Protein AF-A0A1S4DPL1-F1 (afdb_monomer)

Secondary structure (DSSP, 8-state):
--HHHHHHHIIIIIGGG----S-HHHHHHHHHHHHHHHHHHHHHHHHHHH--TTS-HHHHHHSPPTTS-HHHHHHHHHHHHSHHHHHHHHHHHHHHHT--S--S-TTS-HHHHHHHHHHHHSSPPPHHHHHHHTTB-TTS-BSSHHHHHHHHHHHHTTSS------------------

pLDDT: mean 84.86, std 17.06, range [30.59, 96.88]

Radius of gyration: 25.87 Å; Cα contacts (8 Å, |Δi|>4): 82; chains: 1; bounding box: 46×48×93 Å

Sequence (178 aa):
MPKSYFNNRFNNVIKPHFCFMTIEEVTRGYVYRSIANKWAASRQKLWYEFKDPLKTKYEIINNVLVGITRDQWTSFVNYRYKEETQNMCKRNAENRKKQTVPHTGGSKPNSRRRAEMMAETGSKPRRAQLYLAIHTKKDASYVNEQAKEICSSYAVSGLVSPTNTRRSSGASNPSDNH

Structure (mmCIF, N/CA/C/O backbone):
data_AF-A0A1S4DPL1-F1
#
_entry.id   AF-A0A1S4DPL1-F1
#
loop_
_atom_site.group_PDB
_atom_site.id
_atom_site.type_symbol
_atom_site.label_atom_id
_atom_site.label_alt_id
_atom_site.label_comp_id
_atom_site.label_asym_id
_atom_site.label_entity_id
_atom_site.label_seq_id
_atom_site.pdbx_PDB_ins_code
_atom_site.Cartn_x
_atom_site.Cartn_y
_atom_site.Cartn_z
_atom_site.occupancy
_atom_site.B_iso_or_equiv
_atom_site.auth_seq_id
_atom_site.auth_comp_id
_atom_site.auth_asym_id
_atom_site.auth_atom_id
_atom_site.pdbx_PDB_model_num
ATOM 1 N N . MET A 1 1 ? -1.560 -14.963 8.852 1.00 83.69 1 MET A N 1
ATOM 2 C CA . MET A 1 1 ? -2.267 -16.204 8.471 1.00 83.69 1 MET A CA 1
ATOM 3 C C . MET A 1 1 ? -1.354 -17.368 8.812 1.00 83.69 1 MET A C 1
ATOM 5 O O . MET A 1 1 ? -0.203 -17.310 8.390 1.00 83.69 1 MET A O 1
ATOM 9 N N . PRO A 1 2 ? -1.808 -18.366 9.588 1.00 90.06 2 PRO A N 1
ATOM 10 C CA . PRO A 1 2 ? -0.990 -19.530 9.920 1.00 90.06 2 PRO A CA 1
ATOM 11 C C . PRO A 1 2 ? -0.461 -20.228 8.662 1.00 90.06 2 PRO A C 1
ATOM 13 O O . PRO A 1 2 ? -1.196 -20.393 7.684 1.00 90.06 2 PRO A O 1
ATOM 16 N N . LYS A 1 3 ? 0.814 -20.636 8.685 1.00 89.56 3 LYS A N 1
ATOM 17 C CA . LYS A 1 3 ? 1.476 -21.262 7.528 1.00 89.56 3 LYS A CA 1
ATOM 18 C C . LYS A 1 3 ? 0.807 -22.587 7.147 1.00 89.56 3 LYS A C 1
ATOM 20 O O . LYS A 1 3 ? 0.629 -22.853 5.964 1.00 89.56 3 LYS A O 1
ATOM 25 N N . SER A 1 4 ? 0.365 -23.364 8.137 1.00 94.19 4 SER A N 1
ATOM 26 C CA . SER A 1 4 ? -0.391 -24.610 7.950 1.00 94.19 4 SER A CA 1
ATOM 27 C C . SER A 1 4 ? -1.703 -24.385 7.193 1.00 94.19 4 SER A C 1
ATOM 29 O O . SER A 1 4 ? -1.940 -25.031 6.174 1.00 94.19 4 SER A O 1
ATOM 31 N N . TYR A 1 5 ? -2.509 -23.411 7.628 1.00 93.69 5 TYR A N 1
ATOM 32 C CA . TYR A 1 5 ? -3.760 -23.045 6.958 1.00 93.69 5 TYR A CA 1
ATOM 33 C C . TYR A 1 5 ? -3.518 -22.597 5.514 1.00 93.69 5 TYR A C 1
ATOM 35 O O . TYR A 1 5 ? -4.170 -23.085 4.591 1.00 93.69 5 TYR A O 1
ATOM 43 N N . PHE A 1 6 ? -2.541 -21.709 5.299 1.00 94.94 6 PHE A N 1
ATOM 44 C CA . PHE A 1 6 ? -2.181 -21.276 3.951 1.00 94.94 6 PHE A CA 1
ATOM 45 C C . PHE A 1 6 ? -1.774 -22.453 3.065 1.00 94.94 6 PHE A C 1
ATOM 47 O O . PHE A 1 6 ? -2.258 -22.564 1.943 1.00 94.94 6 PHE A O 1
ATOM 54 N N . ASN A 1 7 ? -0.912 -23.339 3.567 1.00 94.38 7 ASN A N 1
ATOM 55 C CA . ASN A 1 7 ? -0.419 -24.473 2.798 1.00 94.38 7 ASN A CA 1
ATOM 56 C C . ASN A 1 7 ? -1.543 -25.431 2.400 1.00 94.38 7 ASN A C 1
ATOM 58 O O . ASN A 1 7 ? -1.566 -25.875 1.253 1.00 94.38 7 ASN A O 1
ATOM 62 N N . ASN A 1 8 ? -2.485 -25.694 3.308 1.00 95.62 8 ASN A N 1
ATOM 63 C CA . ASN A 1 8 ? -3.667 -26.502 3.028 1.00 95.62 8 ASN A CA 1
ATOM 64 C C . ASN A 1 8 ? -4.534 -25.868 1.926 1.00 95.62 8 ASN A C 1
ATOM 66 O O . ASN A 1 8 ? -4.825 -26.517 0.924 1.00 95.62 8 ASN A O 1
ATOM 70 N N . ARG A 1 9 ? -4.878 -24.577 2.051 1.00 95.06 9 ARG A N 1
ATOM 71 C CA . ARG A 1 9 ? -5.684 -23.870 1.037 1.00 95.06 9 ARG A CA 1
ATOM 72 C C . ARG A 1 9 ? -4.959 -23.757 -0.301 1.00 95.06 9 ARG A C 1
ATOM 74 O O . ARG A 1 9 ? -5.585 -23.883 -1.349 1.00 95.06 9 ARG A O 1
ATOM 81 N N . PHE A 1 10 ? -3.645 -23.554 -0.280 1.00 94.56 10 PHE A N 1
ATOM 82 C CA . PHE A 1 10 ? -2.841 -23.542 -1.493 1.00 94.56 10 PHE A CA 1
ATOM 83 C C . PHE A 1 10 ? -2.931 -24.887 -2.221 1.00 94.56 10 PHE A C 1
ATOM 85 O O . PHE A 1 10 ? -3.235 -24.897 -3.406 1.00 94.56 10 PHE A O 1
ATOM 92 N N . ASN A 1 11 ? -2.738 -26.005 -1.518 1.00 94.38 11 ASN A N 1
ATOM 93 C CA . ASN A 1 11 ? -2.738 -27.339 -2.127 1.00 94.38 11 ASN A CA 1
ATOM 94 C C . ASN A 1 11 ? -4.108 -27.787 -2.620 1.00 94.38 11 ASN A C 1
ATOM 96 O O . ASN A 1 11 ? -4.203 -28.349 -3.703 1.00 94.38 11 ASN A O 1
ATOM 100 N N . ASN A 1 12 ? -5.149 -27.538 -1.830 1.00 96.12 12 ASN A N 1
ATOM 101 C CA . ASN A 1 12 ? -6.451 -28.158 -2.057 1.00 96.12 12 ASN A CA 1
ATOM 102 C C . ASN A 1 12 ? -7.414 -27.267 -2.844 1.00 96.12 12 ASN A C 1
ATOM 104 O O . ASN A 1 12 ? -8.415 -27.757 -3.347 1.00 96.12 12 ASN A O 1
ATOM 108 N N . VAL A 1 13 ? -7.143 -25.961 -2.927 1.00 94.69 13 VAL A N 1
ATOM 109 C CA . VAL A 1 13 ? -8.036 -25.003 -3.597 1.00 94.69 13 VAL A CA 1
ATOM 110 C C . VAL A 1 13 ? -7.320 -24.272 -4.717 1.00 94.69 13 VAL A C 1
ATOM 112 O O . VAL A 1 13 ? -7.851 -24.152 -5.807 1.00 94.69 13 VAL A O 1
ATOM 115 N N . ILE A 1 14 ? -6.108 -23.770 -4.488 1.00 93.25 14 ILE A N 1
ATOM 116 C CA . ILE A 1 14 ? -5.447 -22.929 -5.495 1.00 93.25 14 ILE A CA 1
ATOM 117 C C . ILE A 1 14 ? -4.750 -23.801 -6.541 1.00 93.25 14 ILE A C 1
ATOM 119 O O . ILE A 1 14 ? -5.019 -23.680 -7.729 1.00 93.25 14 ILE A O 1
ATOM 123 N N . LYS A 1 15 ? -3.884 -24.718 -6.117 1.00 92.50 15 LYS A N 1
ATOM 124 C CA . LYS A 1 15 ? -3.091 -25.565 -7.015 1.00 92.50 15 LYS A CA 1
ATOM 125 C C . LYS A 1 15 ? -3.925 -26.331 -8.062 1.00 92.50 15 LYS A C 1
ATOM 127 O O . LYS A 1 15 ? -3.486 -26.353 -9.204 1.00 92.50 15 LYS A O 1
ATOM 132 N N . PRO A 1 16 ? -5.116 -26.884 -7.753 1.00 94.50 16 PRO A N 1
ATOM 133 C CA . PRO A 1 16 ? -5.917 -27.610 -8.743 1.00 94.50 16 PRO A CA 1
ATOM 134 C C . PRO A 1 16 ? -6.544 -26.723 -9.830 1.00 94.50 16 PRO A C 1
ATOM 136 O O . PRO A 1 16 ? -6.845 -27.211 -10.913 1.00 94.50 16 PRO A O 1
ATOM 139 N N . HIS A 1 17 ? -6.751 -25.430 -9.559 1.00 93.56 17 HIS A N 1
ATOM 140 C CA . HIS A 1 17 ? -7.445 -24.513 -10.473 1.00 93.56 17 HIS A CA 1
ATOM 141 C C . HIS A 1 17 ? -6.506 -23.635 -11.311 1.00 93.56 17 HIS A C 1
ATOM 143 O O . HIS A 1 17 ? -6.973 -22.909 -12.186 1.00 93.56 17 HIS A O 1
ATOM 149 N N . PHE A 1 18 ? -5.196 -23.668 -11.055 1.00 90.31 18 PHE A N 1
ATOM 150 C CA . PHE A 1 18 ? -4.230 -22.797 -11.720 1.00 90.31 18 PHE A CA 1
ATOM 151 C C . PHE A 1 18 ? -3.027 -23.591 -12.231 1.00 90.31 18 PHE A C 1
ATOM 153 O O . PHE A 1 18 ? -2.428 -24.377 -11.502 1.00 90.31 18 PHE A O 1
ATOM 160 N N . CYS A 1 19 ? -2.624 -23.325 -13.475 1.00 87.62 19 CYS A N 1
ATOM 161 C CA . CYS A 1 19 ? -1.369 -23.830 -14.020 1.00 87.62 19 CYS A CA 1
ATOM 162 C C . CYS A 1 19 ? -0.220 -22.886 -13.639 1.00 87.62 19 CYS A C 1
ATOM 164 O O . CYS A 1 19 ? -0.236 -21.701 -13.985 1.00 87.62 19 CYS A O 1
ATOM 166 N N . PHE A 1 20 ? 0.779 -23.405 -12.925 1.00 87.31 20 PHE A N 1
ATOM 167 C CA . PHE A 1 20 ? 1.974 -22.659 -12.539 1.00 87.31 20 PHE A CA 1
ATOM 168 C C . PHE A 1 20 ? 3.189 -23.200 -13.292 1.00 87.31 20 PHE A C 1
ATOM 170 O O . PHE A 1 20 ? 3.543 -24.363 -13.138 1.00 87.31 20 PHE A O 1
ATOM 177 N N . MET A 1 21 ? 3.847 -22.349 -14.084 1.00 88.06 21 MET A N 1
ATOM 178 C CA . MET A 1 21 ? 5.039 -22.718 -14.869 1.00 88.06 21 MET A CA 1
ATOM 179 C C . MET A 1 21 ? 6.364 -22.448 -14.133 1.00 88.06 21 MET A C 1
ATOM 181 O O . MET A 1 21 ? 7.425 -22.389 -14.746 1.00 88.06 21 MET A O 1
ATOM 185 N N . THR A 1 22 ? 6.315 -22.219 -12.821 1.00 87.38 22 THR A N 1
ATOM 186 C CA . THR A 1 22 ? 7.481 -21.927 -11.976 1.00 87.38 22 THR A CA 1
ATOM 187 C C . THR A 1 22 ? 7.544 -22.896 -10.802 1.00 87.38 22 THR A C 1
ATOM 189 O O . THR A 1 22 ? 6.563 -23.567 -10.481 1.00 87.38 22 THR A O 1
ATOM 192 N N . ILE A 1 23 ? 8.698 -22.959 -10.130 1.00 91.88 23 ILE A N 1
ATOM 193 C CA . ILE A 1 23 ? 8.861 -23.818 -8.955 1.00 91.88 23 ILE A CA 1
ATOM 194 C C . ILE A 1 23 ? 7.851 -23.463 -7.855 1.00 91.88 23 ILE A C 1
ATOM 196 O O . ILE A 1 23 ? 7.494 -22.298 -7.636 1.00 91.88 23 ILE A O 1
ATOM 200 N N . GLU A 1 24 ? 7.381 -24.492 -7.154 1.00 90.00 24 GLU A N 1
ATOM 201 C CA . GLU A 1 24 ? 6.257 -24.376 -6.225 1.00 90.00 24 GLU A CA 1
ATOM 202 C C . GLU A 1 24 ? 6.524 -23.373 -5.095 1.00 90.00 24 GLU A C 1
ATOM 204 O O . GLU A 1 24 ? 5.626 -22.628 -4.704 1.00 90.00 24 GLU A O 1
ATOM 209 N N . GLU A 1 25 ? 7.760 -23.294 -4.605 1.00 90.81 25 GLU A N 1
ATOM 210 C CA . GLU A 1 25 ? 8.141 -22.363 -3.541 1.00 90.81 25 GLU A CA 1
ATOM 211 C C . GLU A 1 25 ? 7.940 -20.895 -3.953 1.00 90.81 25 GLU A C 1
ATOM 213 O O . GLU A 1 25 ? 7.326 -20.109 -3.222 1.00 90.81 25 GLU A O 1
ATOM 218 N N . VAL A 1 26 ? 8.366 -20.538 -5.169 1.00 91.44 26 VAL A N 1
ATOM 219 C CA . VAL A 1 26 ? 8.172 -19.194 -5.736 1.00 91.44 26 VAL A CA 1
ATOM 220 C C . VAL A 1 26 ? 6.684 -18.904 -5.909 1.00 91.44 26 VAL A C 1
ATOM 222 O O . VAL A 1 26 ? 6.209 -17.823 -5.547 1.00 91.44 26 VAL A O 1
ATOM 225 N N . THR A 1 27 ? 5.929 -19.886 -6.398 1.00 91.56 27 THR A N 1
ATOM 226 C CA . THR A 1 27 ? 4.479 -19.774 -6.573 1.00 91.56 27 THR A CA 1
ATOM 227 C C . THR A 1 27 ? 3.762 -19.544 -5.244 1.00 91.56 27 THR A C 1
ATOM 229 O O . THR A 1 27 ? 2.955 -18.617 -5.127 1.00 91.56 27 THR A O 1
ATOM 232 N N . ARG A 1 28 ? 4.079 -20.326 -4.207 1.00 93.69 28 ARG A N 1
ATOM 233 C CA . ARG A 1 28 ? 3.528 -20.147 -2.855 1.00 93.69 28 ARG A CA 1
ATOM 234 C C . ARG A 1 28 ? 3.826 -18.751 -2.326 1.00 93.69 28 ARG A C 1
ATOM 236 O O . ARG A 1 28 ? 2.920 -18.077 -1.835 1.00 93.69 28 ARG A O 1
ATOM 243 N N . GLY A 1 29 ? 5.069 -18.291 -2.475 1.00 93.00 29 GLY A N 1
ATOM 244 C CA . GLY A 1 29 ? 5.477 -16.947 -2.076 1.00 93.00 29 GLY A CA 1
ATOM 245 C C . GLY A 1 29 ? 4.704 -15.847 -2.811 1.00 93.00 29 GLY A C 1
ATOM 246 O O . GLY A 1 29 ? 4.317 -14.847 -2.200 1.00 93.00 29 GLY A O 1
ATOM 247 N N . TYR A 1 30 ? 4.442 -16.023 -4.107 1.00 91.38 30 TYR A N 1
ATOM 248 C CA . TYR A 1 30 ? 3.635 -15.097 -4.901 1.00 91.38 30 TYR A CA 1
ATOM 249 C C . TYR A 1 30 ? 2.173 -15.065 -4.437 1.00 91.38 30 TYR A C 1
ATOM 251 O O . TYR A 1 30 ? 1.636 -13.994 -4.138 1.00 91.38 30 TYR A O 1
ATOM 259 N N . VAL A 1 31 ? 1.540 -16.233 -4.316 1.00 93.06 31 VAL A N 1
ATOM 260 C CA . VAL A 1 31 ? 0.131 -16.358 -3.921 1.00 93.06 31 VAL A CA 1
ATOM 261 C C . VAL A 1 31 ? -0.095 -15.820 -2.511 1.00 93.06 31 VAL A C 1
ATOM 263 O O . VAL A 1 31 ? -1.019 -15.033 -2.299 1.00 93.06 31 VAL A O 1
ATOM 266 N N . TYR A 1 32 ? 0.781 -16.158 -1.559 1.00 94.12 32 TYR A N 1
ATOM 267 C CA . TYR A 1 32 ? 0.706 -15.631 -0.197 1.00 94.12 32 TYR A CA 1
ATOM 268 C C . TYR A 1 32 ? 0.725 -14.100 -0.190 1.00 94.12 32 TYR A C 1
ATOM 270 O O . TYR A 1 32 ? -0.114 -13.463 0.447 1.00 94.12 32 TYR A O 1
ATOM 278 N N . ARG A 1 33 ? 1.651 -13.497 -0.945 1.00 93.19 33 ARG A N 1
ATOM 279 C CA . ARG A 1 33 ? 1.793 -12.039 -1.041 1.00 93.19 33 ARG A CA 1
ATOM 280 C C . ARG A 1 33 ? 0.577 -11.386 -1.690 1.00 93.19 33 ARG A C 1
ATOM 282 O O . ARG A 1 33 ? 0.128 -10.345 -1.223 1.00 93.19 33 ARG A O 1
ATOM 289 N N . SER A 1 34 ? 0.008 -12.016 -2.716 1.00 91.81 34 SER A N 1
ATOM 290 C CA . SER A 1 34 ? -1.229 -11.563 -3.360 1.00 91.81 34 SER A CA 1
ATOM 291 C C . SER A 1 34 ? -2.405 -11.533 -2.375 1.00 91.81 34 SER A C 1
ATOM 293 O O . SER A 1 34 ? -3.093 -10.516 -2.263 1.00 91.81 34 SER A O 1
ATOM 295 N N . ILE A 1 35 ? -2.593 -12.604 -1.594 1.00 93.19 35 ILE A N 1
ATOM 296 C CA . ILE A 1 35 ? -3.630 -12.677 -0.550 1.00 93.19 35 ILE A CA 1
ATOM 297 C C . ILE A 1 35 ? -3.374 -11.631 0.540 1.00 93.19 35 ILE A C 1
ATOM 299 O O . ILE A 1 35 ? -4.290 -10.903 0.917 1.00 93.19 35 ILE A O 1
ATOM 303 N N . ALA A 1 36 ? -2.132 -11.510 1.016 1.00 92.75 36 ALA A N 1
ATOM 304 C CA . ALA A 1 36 ? -1.760 -10.537 2.040 1.00 92.75 36 ALA A CA 1
ATOM 305 C C . ALA A 1 36 ? -2.025 -9.090 1.590 1.00 92.75 36 ALA A C 1
ATOM 307 O O . ALA A 1 36 ? -2.547 -8.295 2.371 1.00 92.75 36 ALA A O 1
ATOM 308 N N . ASN A 1 37 ? -1.736 -8.763 0.327 1.00 92.88 37 ASN A N 1
ATOM 309 C CA . ASN A 1 37 ? -2.007 -7.446 -0.248 1.00 92.88 37 ASN A CA 1
ATOM 310 C C . ASN A 1 37 ? -3.510 -7.157 -0.329 1.00 92.88 37 ASN A C 1
ATOM 312 O O . ASN A 1 37 ? -3.947 -6.084 0.085 1.00 92.88 37 ASN A O 1
ATOM 316 N N . LYS A 1 38 ? -4.312 -8.119 -0.805 1.00 94.06 38 LYS A N 1
ATOM 317 C CA . LYS A 1 38 ? -5.780 -7.995 -0.845 1.00 94.06 38 LYS A CA 1
ATOM 318 C C . LYS A 1 38 ? -6.362 -7.815 0.556 1.00 94.06 38 LYS A C 1
ATO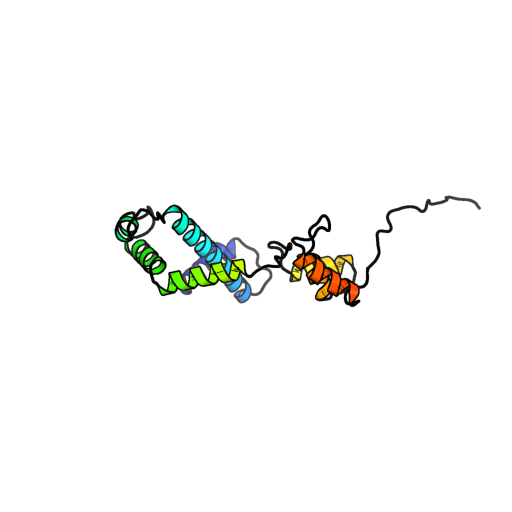M 320 O O . LYS A 1 38 ? -7.189 -6.934 0.771 1.00 94.06 38 LYS A O 1
ATOM 325 N N . TRP A 1 39 ? -5.871 -8.584 1.525 1.00 91.88 39 TRP A N 1
ATOM 326 C CA . TRP A 1 39 ? -6.254 -8.448 2.928 1.00 91.88 39 TRP A CA 1
ATOM 327 C C . TRP A 1 39 ? -5.892 -7.074 3.505 1.00 91.88 39 TRP A C 1
ATOM 329 O O . TRP A 1 39 ? -6.714 -6.437 4.162 1.00 91.88 39 TRP A O 1
ATOM 339 N N . ALA A 1 40 ? -4.677 -6.581 3.249 1.00 91.75 40 ALA A N 1
ATOM 340 C CA . ALA A 1 40 ? -4.252 -5.257 3.694 1.00 91.75 40 ALA A CA 1
ATOM 341 C C . ALA A 1 40 ? -5.127 -4.144 3.095 1.00 91.75 40 ALA A C 1
ATOM 343 O O . ALA A 1 40 ? -5.572 -3.266 3.832 1.00 91.75 40 ALA A O 1
ATOM 344 N N . ALA A 1 41 ? -5.425 -4.216 1.794 1.00 93.38 41 ALA A N 1
ATOM 345 C CA . ALA A 1 41 ? -6.308 -3.270 1.118 1.00 93.38 41 ALA A CA 1
ATOM 346 C C . ALA A 1 41 ? -7.735 -3.309 1.688 1.00 93.38 41 ALA A C 1
ATOM 348 O O . ALA A 1 41 ? -8.295 -2.260 2.001 1.00 93.38 41 ALA A O 1
ATOM 349 N N . SER A 1 42 ? -8.290 -4.507 1.903 1.00 92.31 42 SER A N 1
ATOM 350 C CA . SER A 1 42 ? -9.619 -4.685 2.499 1.00 92.31 42 SER A CA 1
ATOM 351 C C . SER A 1 42 ? -9.702 -4.081 3.899 1.00 92.31 42 SER A C 1
ATOM 353 O O . SER A 1 42 ? -10.637 -3.342 4.185 1.00 92.31 42 SER A O 1
ATOM 355 N N . ARG A 1 43 ? -8.710 -4.333 4.765 1.00 90.94 43 ARG A N 1
ATOM 356 C CA . ARG A 1 43 ? -8.659 -3.731 6.110 1.00 90.94 43 ARG A CA 1
ATOM 357 C C . ARG A 1 43 ? -8.536 -2.213 6.071 1.00 90.94 43 ARG A C 1
ATOM 359 O O . ARG A 1 43 ? -9.071 -1.531 6.939 1.00 90.94 43 ARG A O 1
ATOM 366 N N . GLN A 1 44 ? -7.798 -1.682 5.100 1.00 91.88 44 GLN A N 1
ATOM 367 C CA . GLN A 1 44 ? -7.650 -0.242 4.952 1.00 91.88 44 GLN A CA 1
ATOM 368 C C . GLN A 1 44 ? -8.961 0.409 4.508 1.00 91.88 44 GLN A C 1
ATOM 370 O O . GLN A 1 44 ? -9.349 1.417 5.092 1.00 91.88 44 GLN A O 1
ATOM 375 N N . LYS A 1 45 ? -9.647 -0.181 3.521 1.00 92.75 45 LYS A N 1
ATOM 376 C CA . LYS A 1 45 ? -10.977 0.255 3.079 1.00 92.75 45 LYS A CA 1
ATOM 377 C C . LYS A 1 45 ? -11.970 0.220 4.240 1.00 92.75 45 LYS A C 1
ATOM 379 O O . LYS A 1 45 ? -12.578 1.240 4.537 1.00 92.75 45 LYS A O 1
ATOM 384 N N . LEU A 1 46 ? -12.010 -0.903 4.956 1.00 90.81 46 LEU A N 1
ATOM 385 C CA . LEU A 1 46 ? -12.832 -1.074 6.148 1.00 90.81 46 LEU A CA 1
ATOM 386 C C . LEU A 1 46 ? -12.584 0.040 7.168 1.00 90.81 46 LEU A C 1
ATOM 388 O O . LEU A 1 46 ? -13.507 0.671 7.659 1.00 90.81 46 LEU A O 1
ATOM 392 N N . TRP A 1 47 ? -11.320 0.335 7.466 1.00 91.88 47 TRP A N 1
ATOM 393 C CA . TRP A 1 47 ? -11.017 1.418 8.390 1.00 91.88 47 TRP A CA 1
ATOM 394 C C . TRP A 1 47 ? -11.544 2.774 7.916 1.00 91.88 47 TRP A C 1
ATOM 396 O O . TRP A 1 47 ? -12.019 3.537 8.741 1.00 91.88 47 TRP A O 1
ATOM 406 N N . TYR A 1 48 ? -11.460 3.099 6.626 1.00 90.19 48 TYR A N 1
ATOM 407 C CA . TYR A 1 48 ? -11.979 4.376 6.130 1.00 90.19 48 TYR A CA 1
ATOM 408 C C . TYR A 1 48 ? -13.503 4.474 6.190 1.00 90.19 48 TYR A C 1
ATOM 410 O O . TYR A 1 48 ? -14.007 5.560 6.442 1.00 90.19 48 TYR A O 1
ATOM 418 N N . GLU A 1 49 ? -14.213 3.365 5.993 1.00 89.38 49 GLU A N 1
ATOM 419 C CA . GLU A 1 49 ? -15.677 3.320 6.086 1.00 89.38 49 GLU A CA 1
ATOM 420 C C . GLU A 1 49 ? -16.169 3.483 7.530 1.00 89.38 49 GLU A C 1
ATOM 422 O O . GLU A 1 49 ? -17.174 4.144 7.767 1.00 89.38 49 GLU A O 1
ATOM 427 N N . PHE A 1 50 ? -15.449 2.911 8.501 1.00 86.44 50 PHE A N 1
ATOM 428 C CA . PHE A 1 50 ? -15.885 2.877 9.904 1.00 86.44 50 PHE A CA 1
ATOM 429 C C . PHE A 1 50 ? -15.227 3.918 10.805 1.00 86.44 50 PHE A C 1
ATOM 431 O O . PHE A 1 50 ? -15.714 4.173 11.909 1.00 86.44 50 PHE A O 1
ATOM 438 N N . LYS A 1 51 ? -14.114 4.518 10.374 1.00 85.56 51 LYS A N 1
ATOM 439 C CA . LYS A 1 51 ? -13.476 5.597 11.121 1.00 85.56 51 LYS A CA 1
ATOM 440 C C . LYS A 1 51 ? -14.308 6.863 10.961 1.00 85.56 51 LYS A C 1
ATOM 442 O O . LYS A 1 51 ? -14.142 7.608 10.000 1.00 85.56 51 LYS A O 1
ATOM 447 N N . ASP A 1 52 ? -15.101 7.140 11.979 1.0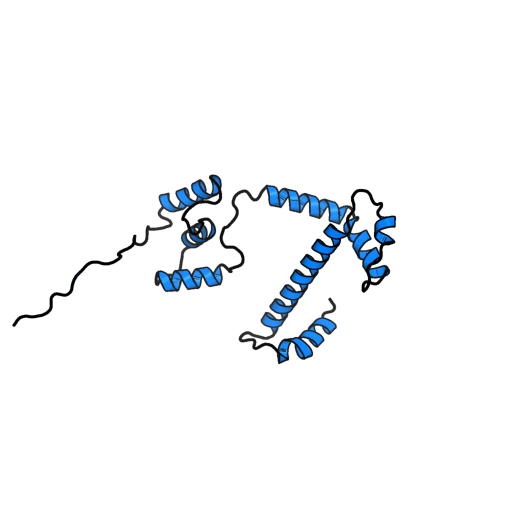0 87.12 52 ASP A N 1
ATOM 448 C CA . ASP A 1 52 ? -15.796 8.405 12.144 1.00 87.12 52 ASP A CA 1
ATOM 449 C C . ASP A 1 52 ? -15.012 9.297 13.125 1.00 87.12 52 ASP A C 1
ATOM 451 O O . ASP A 1 52 ? -14.820 8.899 14.277 1.00 87.12 52 ASP A O 1
ATOM 455 N N . PRO A 1 53 ? -14.514 10.475 12.701 1.00 86.38 53 PRO A N 1
ATOM 456 C CA . PRO A 1 53 ? -13.855 11.425 13.596 1.00 86.38 53 PRO A CA 1
ATOM 457 C C . PRO A 1 53 ? -14.733 11.901 14.759 1.00 86.38 53 PRO A C 1
ATOM 459 O O . PRO A 1 53 ? -14.183 12.353 15.760 1.00 86.38 53 PRO A O 1
ATOM 462 N N . LEU A 1 54 ? -16.060 11.815 14.626 1.00 90.56 54 LEU A N 1
ATOM 463 C CA . LEU A 1 54 ? -17.022 12.235 15.643 1.00 90.56 54 LEU A CA 1
ATOM 464 C C . LEU A 1 54 ? -17.305 11.142 16.679 1.00 90.56 54 LEU A C 1
ATOM 466 O O . LEU A 1 54 ? -17.854 11.440 17.736 1.00 90.56 54 LEU A O 1
ATOM 470 N N . LYS A 1 55 ? -16.921 9.888 16.403 1.00 91.00 55 LYS A N 1
ATOM 471 C CA . LYS A 1 55 ? -17.121 8.765 17.323 1.00 91.00 55 LYS A CA 1
ATOM 472 C C . LYS A 1 55 ? -15.897 8.521 18.187 1.00 91.00 55 LYS A C 1
ATOM 474 O O . LYS A 1 55 ? -14.746 8.534 17.740 1.00 91.00 55 LYS A O 1
ATOM 479 N N . THR A 1 56 ? -16.159 8.195 19.441 1.00 92.81 56 THR A N 1
ATOM 480 C CA . THR A 1 56 ? -15.153 7.705 20.371 1.00 92.81 56 THR A CA 1
ATOM 481 C C . THR A 1 56 ? -14.672 6.311 19.967 1.00 92.81 56 THR A C 1
ATOM 483 O O . THR A 1 56 ? -15.359 5.525 19.307 1.00 92.81 56 THR A O 1
ATOM 486 N N . LYS A 1 57 ? -13.475 5.949 20.434 1.00 91.75 57 LYS A N 1
ATOM 487 C CA . LYS A 1 57 ? -12.926 4.598 20.261 1.00 91.75 57 LYS A CA 1
ATOM 488 C C . LYS A 1 57 ? -13.885 3.514 20.782 1.00 91.75 57 LYS A C 1
ATOM 490 O O . LYS A 1 57 ? -13.997 2.463 20.158 1.00 91.75 57 LYS A O 1
ATOM 495 N N . TYR A 1 58 ? -14.563 3.761 21.905 1.00 92.56 58 TYR A N 1
ATOM 496 C CA . TYR A 1 58 ? -15.493 2.805 22.514 1.00 92.56 58 TYR A CA 1
ATOM 497 C C . TYR A 1 58 ? -16.746 2.594 21.664 1.00 92.56 58 TYR A C 1
ATOM 499 O O . TYR A 1 58 ? -17.144 1.452 21.445 1.00 92.56 58 TYR A O 1
ATOM 507 N N . GLU A 1 59 ? -17.318 3.663 21.110 1.00 93.12 59 GLU A N 1
ATOM 508 C CA . GLU A 1 59 ? -18.446 3.562 20.176 1.00 93.12 59 GLU A CA 1
ATOM 509 C C . GLU A 1 59 ? -18.057 2.785 18.916 1.00 93.12 59 GLU A C 1
ATOM 511 O O . GLU A 1 59 ? -18.817 1.941 18.447 1.00 93.12 59 GLU A O 1
ATOM 516 N N . ILE A 1 60 ? -16.847 3.001 18.392 1.00 92.81 60 ILE A N 1
ATOM 517 C CA . ILE A 1 60 ? -16.340 2.233 17.247 1.00 92.81 60 ILE A CA 1
ATOM 518 C C . ILE A 1 60 ? -16.178 0.749 17.612 1.00 92.81 60 ILE A C 1
ATOM 520 O O . ILE A 1 60 ? -16.577 -0.109 16.829 1.00 92.81 60 ILE A O 1
ATOM 524 N N . ILE A 1 61 ? -15.649 0.421 18.797 1.00 93.12 61 ILE A N 1
ATOM 525 C CA . ILE A 1 61 ? -15.517 -0.970 19.274 1.00 93.12 61 ILE A CA 1
ATOM 526 C C . ILE A 1 61 ? -16.884 -1.653 19.419 1.00 93.12 61 ILE A C 1
ATOM 528 O O . ILE A 1 61 ? -17.010 -2.834 19.096 1.00 93.12 61 ILE A O 1
ATOM 532 N N . ASN A 1 62 ? -17.904 -0.929 19.882 1.00 92.38 62 ASN A N 1
ATOM 533 C CA . ASN A 1 62 ? -19.247 -1.480 20.077 1.00 92.38 62 ASN A CA 1
ATOM 534 C C . ASN A 1 62 ? -20.002 -1.716 18.758 1.00 92.38 62 ASN A C 1
ATOM 536 O O . ASN A 1 62 ? -20.866 -2.587 18.704 1.00 92.38 62 ASN A O 1
ATOM 540 N N . ASN A 1 63 ? -19.630 -1.019 17.683 1.00 90.06 63 ASN A N 1
ATOM 541 C CA . ASN A 1 63 ? -20.167 -1.231 16.337 1.00 90.06 63 ASN A CA 1
ATOM 542 C C . ASN A 1 63 ? -19.488 -2.429 15.639 1.00 90.06 63 ASN A C 1
ATOM 544 O O . ASN A 1 63 ? -18.762 -2.265 14.658 1.00 90.06 63 ASN A O 1
ATOM 548 N N . VAL A 1 64 ? -19.691 -3.641 16.173 1.00 87.38 64 VAL A N 1
ATOM 549 C CA . VAL A 1 64 ? -19.129 -4.886 15.617 1.00 87.38 64 VAL A CA 1
ATOM 550 C C . VAL A 1 64 ? -19.805 -5.236 14.291 1.00 87.38 64 VAL A C 1
ATOM 552 O O . VAL A 1 64 ? -21.025 -5.190 14.160 1.00 87.38 64 VAL A O 1
ATOM 555 N N . LEU A 1 65 ? -19.000 -5.623 13.305 1.00 85.56 65 LEU A N 1
ATOM 556 C CA . LEU A 1 65 ? -19.466 -5.917 11.954 1.00 85.56 65 LEU A CA 1
ATOM 557 C C . LEU A 1 65 ? -19.941 -7.352 11.801 1.00 85.56 65 LEU A C 1
ATOM 559 O O . LEU A 1 65 ? -19.327 -8.283 12.323 1.00 85.56 65 LEU A O 1
ATOM 563 N N . VAL A 1 66 ? -20.993 -7.528 11.002 1.00 88.94 66 VAL A N 1
ATOM 564 C CA . VAL A 1 66 ? -21.498 -8.851 10.632 1.00 88.94 66 VAL A CA 1
ATOM 565 C C . VAL A 1 66 ? -20.373 -9.653 9.970 1.00 88.94 66 VAL A C 1
ATOM 567 O O . VAL A 1 66 ? -19.737 -9.195 9.022 1.00 88.94 66 VAL A O 1
ATOM 570 N N . GLY A 1 67 ? -20.111 -10.852 10.493 1.00 88.81 67 GLY A N 1
ATOM 571 C CA . GLY A 1 67 ? -19.065 -11.747 9.991 1.00 88.81 67 GLY A CA 1
ATOM 572 C C . GLY A 1 67 ? -17.664 -11.531 10.581 1.00 88.81 67 GLY A C 1
ATOM 573 O O . GLY A 1 67 ? -16.749 -12.264 10.210 1.00 88.81 67 GLY A O 1
ATOM 574 N N . ILE A 1 68 ? -17.475 -10.582 11.507 1.00 90.31 68 ILE A N 1
ATOM 575 C CA . ILE A 1 68 ? -16.223 -10.403 12.261 1.00 90.31 68 ILE A CA 1
ATOM 576 C C . ILE A 1 68 ? -16.505 -10.627 13.746 1.00 90.31 68 ILE A C 1
ATOM 578 O O . ILE A 1 68 ? -17.467 -10.092 14.293 1.00 90.31 68 ILE A O 1
ATOM 582 N N . THR A 1 69 ? -15.662 -11.405 14.428 1.00 94.44 69 THR A N 1
ATOM 583 C CA . THR A 1 69 ? -15.845 -11.613 15.870 1.00 94.44 69 THR A CA 1
ATOM 584 C C . THR A 1 69 ? -15.525 -10.336 16.648 1.00 94.44 69 THR A C 1
ATOM 586 O O . THR A 1 69 ? -14.651 -9.552 16.261 1.00 94.44 69 THR A O 1
ATOM 589 N N . ARG A 1 70 ? -16.199 -10.132 17.786 1.00 94.31 70 ARG A N 1
ATOM 590 C CA . ARG A 1 70 ? -15.972 -8.960 18.647 1.00 94.31 70 ARG A CA 1
ATOM 591 C C . ARG A 1 70 ? -14.505 -8.811 19.047 1.00 94.31 70 ARG A C 1
ATOM 593 O O . ARG A 1 70 ? -13.984 -7.698 19.020 1.00 94.31 70 ARG A O 1
ATOM 600 N N . ASP A 1 71 ? -13.825 -9.913 19.345 1.00 94.81 71 ASP A N 1
ATOM 601 C CA . ASP A 1 71 ? -12.415 -9.899 19.745 1.00 94.81 71 ASP A CA 1
ATOM 602 C C . ASP A 1 71 ? -11.497 -9.464 18.601 1.00 94.81 71 ASP A C 1
ATOM 604 O O . ASP A 1 71 ? -10.606 -8.633 18.791 1.00 94.81 71 ASP A O 1
ATOM 608 N N . GLN A 1 72 ? -11.741 -9.967 17.386 1.00 93.12 72 GLN A N 1
ATOM 609 C CA . GLN A 1 72 ? -10.991 -9.565 16.195 1.00 93.12 72 GLN A CA 1
ATOM 610 C C . GLN A 1 72 ? -11.197 -8.082 15.883 1.00 93.12 72 GLN A C 1
ATOM 612 O O . GLN A 1 72 ? -10.226 -7.374 15.599 1.00 93.12 72 GLN A O 1
ATOM 617 N N . TRP A 1 73 ? -12.442 -7.604 15.967 1.00 94.81 73 TRP A N 1
ATOM 618 C CA . TRP A 1 73 ? -12.769 -6.196 15.755 1.00 94.81 73 TRP A CA 1
ATOM 619 C C . TRP A 1 73 ? -12.111 -5.300 16.805 1.00 94.81 73 TRP A C 1
ATOM 621 O O . TRP A 1 73 ? -11.399 -4.357 16.462 1.00 94.81 73 TRP A O 1
ATOM 631 N N . THR A 1 74 ? -12.253 -5.649 18.083 1.00 95.12 74 THR A N 1
ATOM 632 C CA . THR A 1 74 ? -11.658 -4.913 19.205 1.00 95.12 74 THR A CA 1
ATOM 633 C C . THR A 1 74 ? -10.138 -4.850 19.078 1.00 95.12 74 THR A C 1
ATOM 635 O O . THR A 1 74 ? -9.546 -3.777 19.202 1.00 95.12 74 THR A O 1
ATOM 638 N N . SER A 1 75 ? -9.494 -5.977 18.757 1.00 94.69 75 SER A N 1
ATOM 639 C CA . SER A 1 75 ? -8.051 -6.046 18.507 1.00 94.69 75 SER A CA 1
ATOM 640 C C . SER A 1 75 ? -7.629 -5.136 17.349 1.00 94.69 75 SER A C 1
ATOM 642 O O . SER A 1 75 ? -6.663 -4.377 17.468 1.00 94.69 75 SER A O 1
ATOM 644 N N . PHE A 1 76 ? -8.388 -5.134 16.248 1.00 93.88 76 PHE A N 1
ATOM 645 C CA . PHE A 1 76 ? -8.120 -4.272 15.101 1.00 93.88 76 PHE A CA 1
ATOM 646 C C . PHE A 1 76 ? -8.259 -2.783 15.440 1.00 93.88 76 PHE A C 1
ATOM 648 O O . PHE A 1 76 ? -7.356 -2.005 15.125 1.00 93.88 76 PHE A O 1
ATOM 655 N N . VAL A 1 77 ? -9.337 -2.377 16.117 1.00 94.38 77 VAL A N 1
ATOM 656 C CA . VAL A 1 77 ? -9.544 -0.979 16.525 1.00 94.38 77 VAL A CA 1
ATOM 657 C C . VAL A 1 77 ? -8.446 -0.540 17.496 1.00 94.38 77 VAL A C 1
ATOM 659 O O . VAL A 1 77 ? -7.822 0.501 17.286 1.00 94.38 77 VAL A O 1
ATOM 662 N N . ASN A 1 78 ? -8.118 -1.359 18.500 1.00 95.25 78 ASN A N 1
ATOM 663 C CA . ASN A 1 78 ? -7.009 -1.099 19.422 1.00 95.25 78 ASN A CA 1
ATOM 664 C C . ASN A 1 78 ? -5.681 -0.900 18.683 1.00 95.25 78 ASN A C 1
ATOM 666 O O . ASN A 1 78 ? -4.975 0.073 18.941 1.00 95.25 78 ASN A O 1
ATOM 670 N N . TYR A 1 79 ? -5.373 -1.765 17.715 1.00 94.44 79 TYR A N 1
ATOM 671 C CA . TYR A 1 79 ? -4.185 -1.635 16.877 1.00 94.44 79 TYR A CA 1
ATOM 672 C C . TYR A 1 79 ? -4.150 -0.309 16.098 1.00 94.44 79 TYR A C 1
ATOM 674 O O . TYR A 1 79 ? -3.091 0.314 16.010 1.00 94.44 79 TYR A O 1
ATOM 682 N N . ARG A 1 80 ? -5.284 0.155 15.550 1.00 93.31 80 ARG A N 1
ATOM 683 C CA . ARG A 1 80 ? -5.360 1.414 14.777 1.00 93.31 80 ARG A CA 1
ATOM 684 C C . ARG A 1 80 ? -5.231 2.665 15.644 1.00 93.31 80 ARG A C 1
ATOM 686 O O . ARG A 1 80 ? -4.714 3.667 15.150 1.00 93.31 80 ARG A O 1
ATOM 693 N N . TYR A 1 81 ? -5.683 2.602 16.895 1.00 92.94 81 TYR A N 1
ATOM 694 C CA . TYR A 1 81 ? -5.546 3.684 17.874 1.00 92.94 81 TYR A CA 1
ATOM 695 C C . TYR A 1 81 ? -4.224 3.653 18.649 1.00 92.94 81 TYR A C 1
ATOM 697 O O . TYR A 1 81 ? -3.925 4.622 19.339 1.00 92.94 81 TYR A O 1
ATOM 705 N N . LYS A 1 82 ? -3.418 2.589 18.535 1.00 95.75 82 LYS A N 1
ATOM 706 C CA . LYS A 1 82 ? -2.076 2.549 19.128 1.00 95.75 82 LYS A CA 1
ATOM 707 C C . LYS A 1 82 ? -1.236 3.706 18.579 1.00 95.75 82 LYS A C 1
ATOM 709 O O . LYS A 1 82 ? -1.152 3.885 17.362 1.00 95.75 82 LYS A O 1
ATOM 714 N N . GLU A 1 83 ? -0.590 4.453 19.468 1.00 96.44 83 GLU A N 1
ATOM 715 C CA . GLU A 1 83 ? 0.182 5.646 19.106 1.00 96.44 83 GLU A CA 1
ATOM 716 C C . GLU A 1 83 ? 1.275 5.335 18.071 1.00 96.44 83 GLU A C 1
ATOM 718 O O . GLU A 1 83 ? 1.381 6.007 17.046 1.00 96.44 83 GLU A O 1
ATOM 723 N N . GLU A 1 84 ? 2.010 4.236 18.262 1.00 96.56 84 GLU A N 1
ATOM 724 C CA . GLU A 1 84 ? 3.008 3.738 17.306 1.00 96.56 84 GLU A CA 1
ATOM 725 C C . GLU A 1 84 ? 2.438 3.578 15.886 1.00 96.56 84 GLU A C 1
ATOM 727 O O . GLU A 1 84 ? 3.054 4.003 14.903 1.00 96.56 84 GLU A O 1
ATOM 732 N N . THR A 1 85 ? 1.239 2.996 15.765 1.00 94.31 85 THR A N 1
ATOM 733 C CA . THR A 1 85 ? 0.562 2.803 14.477 1.00 94.31 85 THR A CA 1
ATOM 734 C C . THR A 1 85 ? 0.211 4.145 13.849 1.00 94.31 85 THR A C 1
ATOM 736 O O . THR A 1 85 ? 0.446 4.352 12.657 1.00 94.31 85 THR A O 1
ATOM 739 N N . GLN A 1 86 ? -0.326 5.077 14.636 1.00 93.56 86 GLN A N 1
ATOM 740 C CA . GLN A 1 86 ? -0.684 6.408 14.153 1.00 93.56 86 GLN A CA 1
ATOM 741 C C . GLN A 1 86 ? 0.548 7.190 13.691 1.00 93.56 86 GLN A C 1
ATOM 743 O O . GLN A 1 86 ? 0.527 7.777 12.607 1.00 93.56 86 GLN A O 1
ATOM 748 N N . ASN A 1 87 ? 1.638 7.140 14.455 1.00 96.75 87 ASN A N 1
ATOM 749 C CA . ASN A 1 87 ? 2.898 7.797 14.121 1.00 96.75 87 ASN A CA 1
ATOM 750 C C . ASN A 1 87 ? 3.513 7.203 12.847 1.00 96.75 87 ASN A C 1
ATOM 752 O O . ASN A 1 87 ? 3.931 7.943 11.954 1.00 96.75 87 ASN A O 1
ATOM 756 N N . MET A 1 88 ? 3.477 5.876 12.689 1.00 95.81 88 MET A N 1
ATOM 757 C CA . MET A 1 88 ? 3.881 5.216 11.446 1.00 95.81 88 MET A CA 1
ATOM 758 C C . MET A 1 88 ? 3.017 5.656 10.254 1.00 95.81 88 MET A C 1
ATOM 760 O O . MET A 1 88 ? 3.555 5.954 9.187 1.00 95.81 88 MET A O 1
ATOM 764 N N . CYS A 1 89 ? 1.691 5.736 10.413 1.00 92.19 89 CYS A N 1
ATOM 765 C CA . CYS A 1 89 ? 0.795 6.210 9.357 1.00 92.19 89 CYS A CA 1
ATOM 766 C C . CYS A 1 89 ? 1.074 7.668 8.964 1.00 92.19 89 CYS A C 1
ATOM 768 O O . CYS A 1 89 ? 1.148 7.957 7.769 1.00 92.19 89 CYS A O 1
ATOM 770 N N . LYS A 1 90 ? 1.274 8.564 9.942 1.00 95.12 90 LYS A N 1
ATOM 771 C CA . LYS A 1 90 ? 1.637 9.973 9.711 1.00 95.12 90 LYS A CA 1
ATOM 772 C C . LYS A 1 90 ? 2.955 10.073 8.942 1.00 95.12 90 LYS A C 1
ATOM 774 O O . LYS A 1 90 ? 2.992 10.676 7.875 1.00 95.12 90 LYS A O 1
ATOM 779 N N . ARG A 1 91 ? 4.005 9.384 9.402 1.00 96.88 91 ARG A N 1
ATOM 780 C CA . ARG A 1 91 ? 5.311 9.347 8.721 1.00 96.88 91 ARG A CA 1
ATOM 781 C C . ARG A 1 91 ? 5.207 8.833 7.284 1.00 96.88 91 ARG A C 1
ATOM 783 O O . ARG A 1 91 ? 5.813 9.404 6.385 1.00 96.88 91 ARG A O 1
ATOM 790 N N . ASN A 1 92 ? 4.416 7.788 7.045 1.00 94.25 92 ASN A N 1
ATOM 791 C CA . ASN A 1 92 ? 4.202 7.257 5.698 1.00 94.25 92 ASN A CA 1
ATOM 792 C C . ASN A 1 92 ? 3.436 8.235 4.791 1.00 94.25 92 ASN A C 1
ATOM 794 O O . ASN A 1 92 ? 3.698 8.272 3.588 1.00 94.25 92 ASN A O 1
ATOM 798 N N . ALA A 1 93 ? 2.511 9.027 5.341 1.00 93.69 93 ALA A N 1
ATOM 799 C CA . ALA A 1 93 ? 1.834 10.092 4.605 1.00 93.69 93 ALA A CA 1
ATOM 800 C C . ALA A 1 93 ? 2.809 11.223 4.241 1.00 93.69 93 ALA A C 1
ATOM 802 O O . ALA A 1 93 ? 2.852 11.629 3.083 1.00 93.69 93 ALA A O 1
ATOM 803 N N . GLU A 1 94 ? 3.652 11.657 5.181 1.00 96.44 94 GLU A N 1
ATOM 804 C CA . GLU A 1 94 ? 4.685 12.668 4.919 1.00 96.44 94 GLU A CA 1
ATOM 805 C C . GLU A 1 94 ? 5.723 12.186 3.897 1.00 96.44 94 GLU A C 1
ATOM 807 O O . GLU A 1 94 ? 6.061 12.905 2.960 1.00 96.44 94 GLU A O 1
ATOM 812 N N . ASN A 1 95 ? 6.172 10.932 3.988 1.00 95.19 95 ASN A N 1
ATOM 813 C CA . ASN A 1 95 ? 7.074 10.345 2.993 1.00 95.19 95 ASN A CA 1
ATOM 814 C C . ASN A 1 95 ? 6.441 10.286 1.598 1.00 95.19 95 ASN A C 1
ATOM 816 O O . ASN A 1 95 ? 7.127 10.507 0.604 1.00 95.19 95 ASN A O 1
ATOM 820 N N . ARG A 1 96 ? 5.131 10.023 1.513 1.00 91.50 96 ARG A N 1
ATOM 821 C CA . ARG A 1 96 ? 4.404 10.048 0.239 1.00 91.50 96 ARG A CA 1
ATOM 822 C C . ARG A 1 96 ? 4.344 11.457 -0.348 1.00 91.50 96 ARG A C 1
ATOM 824 O O . ARG A 1 96 ? 4.529 11.595 -1.548 1.00 91.50 96 ARG A O 1
ATOM 831 N N . LYS A 1 97 ? 4.136 12.493 0.473 1.00 92.31 97 LYS A N 1
ATOM 832 C CA . LYS A 1 97 ? 4.166 13.897 0.018 1.00 92.31 97 LYS A CA 1
ATOM 833 C C . LYS A 1 97 ? 5.537 14.300 -0.536 1.00 92.31 97 LYS A C 1
ATOM 835 O O . LYS A 1 97 ? 5.602 15.086 -1.470 1.00 92.31 97 LYS A O 1
ATOM 840 N N . LYS A 1 98 ? 6.623 13.725 -0.002 1.00 92.50 98 LYS A N 1
ATOM 841 C CA . LYS A 1 98 ? 7.998 13.932 -0.495 1.00 92.50 98 LYS A CA 1
ATOM 842 C C . LYS A 1 98 ? 8.291 13.239 -1.832 1.00 92.50 98 LYS A C 1
ATOM 844 O O . LYS A 1 98 ? 9.333 13.500 -2.424 1.00 92.50 98 LYS A O 1
ATOM 849 N N . GLN A 1 99 ? 7.421 12.351 -2.318 1.00 89.38 99 GLN A N 1
ATOM 850 C CA . GLN A 1 99 ? 7.585 11.726 -3.629 1.00 89.38 99 GLN A CA 1
ATOM 851 C C . GLN A 1 99 ? 7.200 12.724 -4.732 1.00 89.38 99 GLN A C 1
ATOM 853 O O . GLN A 1 99 ? 6.065 12.738 -5.202 1.00 89.38 99 GLN A O 1
ATOM 858 N N . THR A 1 100 ? 8.155 13.552 -5.153 1.00 88.69 100 THR A N 1
ATOM 859 C CA . THR A 1 100 ? 7.914 14.630 -6.123 1.00 88.69 100 THR A CA 1
ATOM 860 C C . THR A 1 100 ? 8.003 14.188 -7.577 1.00 88.69 100 THR A C 1
ATOM 862 O O . THR A 1 100 ? 7.474 14.874 -8.438 1.00 88.69 100 THR A O 1
ATOM 865 N N . VAL A 1 101 ? 8.613 13.039 -7.878 1.00 88.50 101 VAL A N 1
ATOM 866 C CA . VAL A 1 101 ? 8.780 12.530 -9.251 1.00 88.50 101 VAL A CA 1
ATOM 867 C C . VAL A 1 101 ? 8.062 11.181 -9.380 1.00 88.50 101 VAL A C 1
ATOM 869 O O . VAL A 1 101 ? 8.663 10.127 -9.152 1.00 88.50 101 VAL A O 1
ATOM 872 N N . PRO A 1 102 ? 6.741 11.172 -9.646 1.00 86.31 102 PRO A N 1
ATOM 873 C CA . PRO A 1 102 ? 5.995 9.931 -9.799 1.00 86.31 102 PRO A CA 1
ATOM 874 C C . PRO A 1 102 ? 6.331 9.246 -11.132 1.00 86.31 102 PRO A C 1
ATOM 876 O O . PRO A 1 102 ? 6.531 9.896 -12.153 1.00 86.31 102 PRO A O 1
ATOM 879 N N . HIS A 1 103 ? 6.345 7.914 -11.139 1.00 87.75 103 HIS A N 1
ATOM 880 C CA . HIS A 1 103 ? 6.486 7.138 -12.371 1.00 87.75 103 HIS A CA 1
ATOM 881 C C . HIS A 1 103 ? 5.120 6.964 -13.062 1.00 87.75 103 HIS A C 1
ATOM 883 O O . HIS A 1 103 ? 4.093 6.802 -12.405 1.00 87.75 103 HIS A O 1
ATOM 889 N N . THR A 1 104 ? 5.109 6.924 -14.393 1.00 88.75 104 THR A N 1
ATOM 890 C CA . THR A 1 104 ? 3.947 6.687 -15.271 1.00 88.75 104 THR A CA 1
ATOM 891 C C . THR A 1 104 ? 3.744 5.212 -15.619 1.00 88.75 104 THR A C 1
ATOM 893 O O . THR A 1 104 ? 2.769 4.839 -16.269 1.00 88.75 104 THR A O 1
ATOM 896 N N . GLY A 1 105 ? 4.650 4.337 -15.174 1.00 82.94 105 GLY A N 1
ATOM 897 C CA . GLY A 1 105 ? 4.637 2.915 -15.512 1.00 82.94 105 GLY A CA 1
ATOM 898 C C . GLY A 1 105 ? 3.453 2.095 -14.960 1.00 82.94 105 GLY A C 1
ATOM 899 O O . GLY A 1 105 ? 3.278 0.935 -15.344 1.00 82.94 105 GLY A O 1
ATOM 900 N N . GLY A 1 106 ? 2.621 2.630 -14.071 1.00 87.06 106 GLY A N 1
ATOM 901 C CA . GLY A 1 106 ? 1.519 1.862 -13.476 1.00 87.06 106 GLY A CA 1
ATOM 902 C C . GLY A 1 106 ? 1.966 0.495 -12.921 1.00 87.06 106 GLY A C 1
ATOM 903 O O . GLY A 1 106 ? 3.093 0.327 -12.462 1.00 87.06 106 GLY A O 1
ATOM 904 N N . SER A 1 107 ? 1.097 -0.518 -12.995 1.00 85.81 107 SER A N 1
ATOM 905 C CA . SER A 1 107 ? 1.348 -1.839 -12.385 1.00 85.81 107 SER A CA 1
ATOM 906 C C . SER A 1 107 ? 2.194 -2.806 -13.224 1.00 85.81 107 SER A C 1
ATOM 908 O O . SER A 1 107 ? 2.485 -3.912 -12.765 1.00 85.81 107 SER A O 1
ATOM 910 N N . LYS A 1 108 ? 2.581 -2.447 -14.456 1.00 88.88 108 LYS A N 1
ATOM 911 C CA . LYS A 1 108 ? 3.421 -3.326 -15.287 1.00 88.88 108 LYS A CA 1
ATOM 912 C C . LYS A 1 108 ? 4.825 -3.405 -14.658 1.00 88.88 108 LYS A C 1
ATOM 914 O O . LYS A 1 108 ? 5.395 -2.366 -14.337 1.00 88.88 108 LYS A O 1
ATOM 919 N N . PRO A 1 109 ? 5.417 -4.595 -14.475 1.00 88.69 109 PRO A N 1
ATOM 920 C CA . PRO A 1 109 ? 6.746 -4.706 -13.886 1.00 88.69 109 PRO A CA 1
ATOM 921 C C . PRO A 1 109 ? 7.845 -4.289 -14.873 1.00 88.69 109 PRO A C 1
ATOM 923 O O . PRO A 1 109 ? 7.736 -4.488 -16.086 1.00 88.69 109 PRO A O 1
ATOM 926 N N . ASN A 1 110 ? 8.950 -3.767 -14.336 1.00 90.31 110 ASN A N 1
ATOM 927 C CA . ASN A 1 110 ? 10.102 -3.327 -15.128 1.00 90.31 110 ASN A CA 1
ATOM 928 C C . ASN A 1 110 ? 10.762 -4.458 -15.930 1.00 90.31 110 ASN A C 1
ATOM 930 O O . ASN A 1 110 ? 11.301 -4.195 -16.997 1.00 90.31 110 ASN A O 1
ATOM 934 N N . SER A 1 111 ? 10.716 -5.707 -15.457 1.00 88.44 111 SER A N 1
ATOM 935 C CA . SER A 1 111 ? 11.222 -6.867 -16.208 1.00 88.44 111 SER A CA 1
ATOM 936 C C . SER A 1 111 ? 10.476 -7.055 -17.528 1.00 88.44 111 SER A C 1
ATOM 938 O O . SER A 1 111 ? 11.099 -7.210 -18.573 1.00 88.44 111 SER A O 1
ATOM 940 N N . ARG A 1 112 ? 9.144 -6.958 -17.488 1.00 91.50 112 ARG A N 1
ATOM 941 C CA . ARG A 1 112 ? 8.290 -7.086 -18.670 1.00 91.50 112 ARG A CA 1
ATOM 942 C C . ARG A 1 112 ? 8.502 -5.922 -19.634 1.00 91.50 112 ARG A C 1
ATOM 944 O O . ARG A 1 112 ? 8.672 -6.157 -20.819 1.00 91.50 112 ARG A O 1
ATOM 951 N N . ARG A 1 113 ? 8.622 -4.692 -19.115 1.00 92.38 113 ARG A N 1
ATOM 952 C CA . ARG A 1 113 ? 9.012 -3.524 -19.928 1.00 92.38 113 ARG A CA 1
ATOM 953 C C . ARG A 1 113 ? 10.350 -3.708 -20.623 1.00 92.38 113 ARG A C 1
ATOM 955 O O . ARG A 1 113 ? 10.473 -3.396 -21.794 1.00 92.38 113 ARG A O 1
ATOM 962 N N . ARG A 1 114 ? 11.360 -4.203 -19.902 1.00 93.25 114 ARG A N 1
ATOM 963 C CA . ARG A 1 114 ? 12.684 -4.443 -20.485 1.00 93.25 114 ARG A CA 1
ATOM 964 C C . ARG A 1 114 ? 12.620 -5.456 -21.624 1.00 93.25 114 ARG A C 1
ATOM 966 O O . ARG A 1 114 ? 13.302 -5.250 -22.616 1.00 93.25 114 ARG A O 1
ATOM 973 N N . ALA A 1 115 ? 11.824 -6.514 -21.472 1.00 93.06 115 ALA A N 1
ATOM 974 C CA . ALA A 1 115 ? 11.623 -7.511 -22.520 1.00 93.06 115 ALA A CA 1
ATOM 975 C C . ALA A 1 115 ? 10.917 -6.913 -23.748 1.00 93.06 115 ALA A C 1
ATOM 977 O O . ALA A 1 115 ? 11.382 -7.120 -24.860 1.00 93.06 115 ALA A O 1
ATOM 978 N N . GLU A 1 116 ? 9.861 -6.119 -23.542 1.00 94.06 116 GLU A N 1
ATOM 979 C CA . GLU A 1 116 ? 9.155 -5.399 -24.617 1.00 94.06 116 GLU A CA 1
ATOM 980 C C . GLU A 1 116 ? 10.106 -4.449 -25.371 1.00 94.06 116 GLU A C 1
ATOM 982 O O . GLU A 1 116 ? 10.262 -4.568 -26.581 1.00 94.06 116 GLU A O 1
ATOM 987 N N . MET A 1 117 ? 10.848 -3.595 -24.657 1.00 93.50 117 MET A N 1
ATOM 988 C CA . MET A 1 117 ? 11.823 -2.678 -25.270 1.00 93.50 117 MET A CA 1
ATOM 989 C C . MET A 1 117 ? 12.952 -3.417 -26.005 1.00 93.50 117 MET A C 1
ATOM 991 O O . MET A 1 117 ? 13.439 -2.939 -27.027 1.00 93.50 117 MET A O 1
ATOM 995 N N . MET A 1 118 ? 13.391 -4.572 -25.492 1.00 94.31 118 MET A N 1
ATOM 996 C CA . MET A 1 118 ? 14.411 -5.396 -26.146 1.00 94.31 118 MET A CA 1
ATOM 997 C C . MET A 1 118 ? 13.881 -6.050 -27.423 1.00 94.31 118 MET A C 1
ATOM 999 O O . MET A 1 118 ? 14.626 -6.144 -28.392 1.00 94.31 118 MET A O 1
ATOM 1003 N N . ALA A 1 119 ? 12.612 -6.463 -27.444 1.00 94.38 119 ALA A N 1
ATOM 1004 C CA . ALA A 1 119 ? 11.968 -6.974 -28.649 1.00 94.38 119 ALA A CA 1
ATOM 1005 C C . ALA A 1 119 ? 11.816 -5.881 -29.723 1.00 94.38 119 ALA A C 1
ATOM 1007 O O . ALA A 1 119 ? 12.016 -6.157 -30.899 1.00 94.38 119 ALA A O 1
ATOM 1008 N N . GLU A 1 120 ? 11.524 -4.639 -29.322 1.00 91.44 120 GLU A N 1
ATOM 1009 C CA . GLU A 1 120 ? 11.379 -3.497 -30.238 1.00 91.44 120 GLU A CA 1
ATOM 1010 C C . GLU A 1 120 ? 12.719 -2.996 -30.800 1.00 91.44 120 GLU A C 1
ATOM 1012 O O . GLU A 1 120 ? 12.818 -2.673 -31.980 1.00 91.44 120 GLU A O 1
ATOM 1017 N N . THR A 1 121 ? 13.758 -2.911 -29.964 1.00 90.81 121 THR A N 1
ATOM 1018 C CA . THR A 1 121 ? 15.055 -2.315 -30.347 1.00 90.81 121 THR A CA 1
ATOM 1019 C C . THR A 1 121 ? 16.134 -3.336 -30.703 1.00 90.81 121 THR A C 1
ATOM 1021 O O . THR A 1 121 ? 17.236 -2.950 -31.089 1.00 90.81 121 THR A O 1
ATOM 1024 N N . GLY A 1 122 ? 15.873 -4.631 -30.502 1.00 91.62 122 GLY A N 1
ATOM 1025 C CA . GLY A 1 122 ? 16.853 -5.709 -30.668 1.00 91.62 122 GLY A CA 1
ATOM 1026 C C . GLY A 1 122 ? 17.998 -5.695 -29.646 1.00 91.62 122 GLY A C 1
ATOM 1027 O O . GLY A 1 122 ? 18.898 -6.529 -29.717 1.00 91.62 122 GLY A O 1
ATOM 1028 N N . SER A 1 123 ? 17.995 -4.766 -28.684 1.00 90.25 123 SER A N 1
ATOM 1029 C CA . SER A 1 123 ? 19.088 -4.575 -27.728 1.00 90.25 123 SER A CA 1
ATOM 1030 C C . SER A 1 123 ? 18.574 -4.389 -26.303 1.00 90.25 123 SER A C 1
ATOM 1032 O O . SER A 1 123 ? 17.455 -3.942 -26.056 1.00 90.25 123 SER A O 1
ATOM 1034 N N . LYS A 1 124 ? 19.389 -4.770 -25.316 1.00 90.06 124 LYS A N 1
ATOM 1035 C CA . LYS A 1 124 ? 18.992 -4.671 -23.909 1.00 90.06 124 LYS A CA 1
ATOM 1036 C C . LYS A 1 124 ? 18.927 -3.196 -23.483 1.00 90.06 124 LYS A C 1
ATOM 1038 O O . LYS A 1 124 ? 19.966 -2.532 -23.487 1.00 90.06 124 LYS A O 1
ATOM 1043 N N . PRO A 1 125 ? 17.774 -2.696 -22.998 1.00 91.94 125 PRO A N 1
ATOM 1044 C CA . PRO A 1 125 ? 17.649 -1.297 -22.614 1.00 91.94 125 PRO A CA 1
ATOM 1045 C C . PRO A 1 125 ? 18.518 -0.963 -21.396 1.00 91.94 125 PRO A C 1
ATOM 1047 O O . PRO A 1 125 ? 18.522 -1.667 -20.368 1.00 91.94 125 PRO A O 1
ATOM 1050 N N . ARG A 1 126 ? 19.227 0.164 -21.493 1.00 91.00 126 ARG A N 1
ATOM 1051 C CA . ARG A 1 126 ? 19.989 0.766 -20.393 1.00 91.00 126 ARG A CA 1
ATOM 1052 C C . ARG A 1 126 ? 19.049 1.274 -19.297 1.00 91.00 126 ARG A C 1
ATOM 1054 O O . ARG A 1 126 ? 17.846 1.447 -19.486 1.00 91.00 126 ARG A O 1
ATOM 1061 N N . ARG A 1 127 ? 19.606 1.535 -18.109 1.00 89.19 127 ARG A N 1
ATOM 1062 C CA . ARG A 1 127 ? 18.831 2.052 -16.967 1.00 89.19 127 ARG A CA 1
ATOM 1063 C C . ARG A 1 127 ? 18.194 3.412 -17.273 1.00 89.19 127 ARG A C 1
ATOM 1065 O O . ARG A 1 127 ? 17.043 3.603 -16.902 1.00 89.19 127 ARG A O 1
ATOM 1072 N N . ALA A 1 128 ? 18.910 4.295 -17.974 1.00 90.25 128 ALA A N 1
ATOM 1073 C CA . ALA A 1 128 ? 18.393 5.593 -18.405 1.00 90.25 128 ALA A CA 1
ATOM 1074 C C . ALA A 1 128 ? 17.197 5.432 -19.359 1.00 90.25 128 ALA A C 1
ATOM 1076 O O . ALA A 1 128 ? 16.127 5.947 -19.069 1.00 90.25 128 ALA A O 1
ATOM 1077 N N . GLN A 1 129 ? 17.318 4.613 -20.410 1.00 90.62 129 GLN A N 1
ATOM 1078 C CA . GLN A 1 129 ? 16.213 4.315 -21.338 1.00 90.62 129 GLN A CA 1
ATOM 1079 C C . GLN A 1 129 ? 14.958 3.807 -20.617 1.00 90.62 129 GLN A C 1
ATOM 1081 O O . GLN A 1 129 ? 13.856 4.291 -20.866 1.00 90.62 129 GLN A O 1
ATOM 1086 N N . LEU A 1 130 ? 15.126 2.871 -19.676 1.00 91.75 130 LEU A N 1
ATOM 1087 C CA . LEU A 1 130 ? 14.008 2.391 -18.867 1.00 91.75 130 LEU A CA 1
ATOM 1088 C C . LEU A 1 130 ? 13.416 3.504 -17.992 1.00 91.75 130 LEU A C 1
ATOM 1090 O O . LEU A 1 130 ? 12.203 3.548 -17.827 1.00 91.75 130 LEU A O 1
ATOM 1094 N N . TYR A 1 131 ? 14.252 4.379 -17.423 1.00 90.44 131 TYR A N 1
ATOM 1095 C CA . TYR A 1 131 ? 13.800 5.506 -16.611 1.00 90.44 131 TYR A CA 1
ATOM 1096 C C . TYR A 1 131 ? 12.935 6.473 -17.425 1.00 90.44 131 TYR A C 1
ATOM 1098 O O . TYR A 1 131 ? 11.837 6.790 -16.972 1.00 90.44 131 TYR A O 1
ATOM 1106 N N . LEU A 1 132 ? 13.372 6.876 -18.626 1.00 89.69 132 LEU A N 1
ATOM 1107 C CA . LEU A 1 132 ? 12.585 7.738 -19.517 1.00 89.69 132 LEU A CA 1
ATOM 1108 C C . LEU A 1 132 ? 11.234 7.084 -19.842 1.00 89.69 132 LEU A C 1
ATOM 1110 O O . LEU A 1 132 ? 10.183 7.679 -19.629 1.00 89.69 132 LEU A O 1
ATOM 1114 N N . ALA A 1 133 ? 11.238 5.806 -20.227 1.00 89.31 133 ALA A N 1
ATOM 1115 C CA . ALA A 1 133 ? 10.013 5.087 -20.577 1.00 89.31 133 ALA A CA 1
ATOM 1116 C C . ALA A 1 133 ? 8.988 4.966 -19.433 1.00 89.31 133 ALA A C 1
ATOM 1118 O O . ALA A 1 133 ? 7.805 4.746 -19.694 1.00 89.31 133 ALA A O 1
ATOM 1119 N N . ILE A 1 134 ? 9.416 5.073 -18.170 1.00 91.19 134 ILE A N 1
ATOM 1120 C CA . ILE A 1 134 ? 8.517 5.038 -17.006 1.00 91.19 134 ILE A CA 1
ATOM 1121 C C . ILE A 1 134 ? 8.273 6.413 -16.375 1.00 91.19 134 ILE A C 1
ATOM 1123 O O . ILE A 1 134 ? 7.583 6.454 -15.362 1.00 91.19 134 ILE A O 1
ATOM 1127 N N . HIS A 1 135 ? 8.822 7.503 -16.915 1.00 89.94 135 HIS A N 1
ATOM 1128 C CA . HIS A 1 135 ? 8.569 8.879 -16.446 1.00 89.94 135 HIS A CA 1
ATOM 1129 C C . HIS A 1 135 ?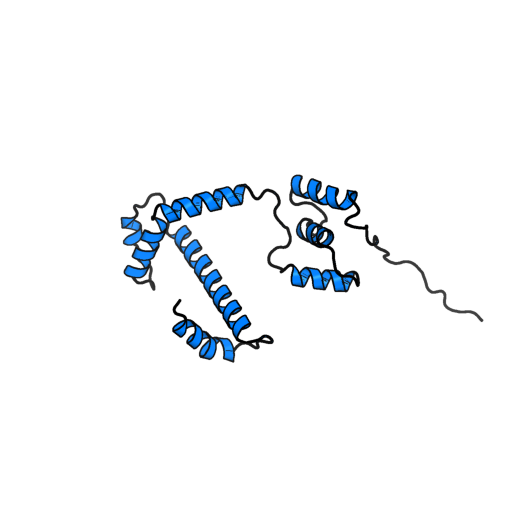 8.008 9.797 -17.540 1.00 89.94 135 HIS A C 1
ATOM 1131 O O . HIS A 1 135 ? 7.623 10.931 -17.257 1.00 89.94 135 HIS A O 1
ATOM 1137 N N . THR A 1 136 ? 7.879 9.284 -18.762 1.00 88.31 136 THR A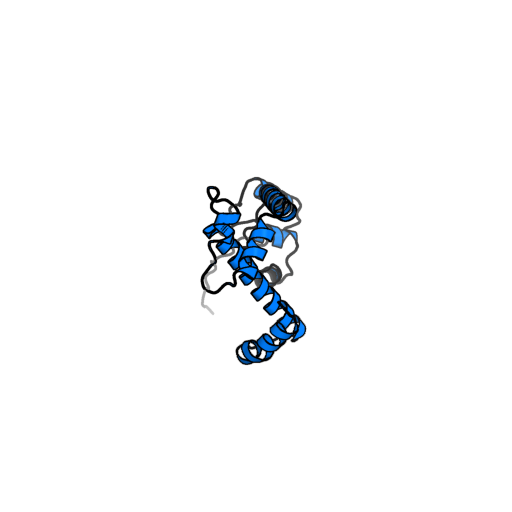 N 1
ATOM 1138 C CA . THR A 1 136 ? 7.157 9.919 -19.862 1.00 88.31 136 THR A CA 1
ATOM 1139 C C . THR A 1 136 ? 5.783 9.260 -20.026 1.00 88.31 136 THR A C 1
ATOM 1141 O O . THR A 1 136 ? 5.618 8.050 -19.833 1.00 88.31 136 THR A O 1
ATOM 1144 N N . LYS A 1 137 ? 4.753 10.055 -20.316 1.00 86.50 137 LYS A N 1
ATOM 1145 C CA . LYS A 1 137 ? 3.408 9.565 -20.644 1.00 86.50 137 LYS A CA 1
ATOM 1146 C C . LYS A 1 137 ? 3.340 9.113 -22.113 1.00 86.50 137 LYS A C 1
ATOM 1148 O O . LYS A 1 137 ? 4.269 9.314 -22.889 1.00 86.50 137 LYS A O 1
ATOM 1153 N N . LYS A 1 138 ? 2.227 8.484 -22.510 1.00 83.31 138 LYS A N 1
ATOM 1154 C CA . LYS A 1 138 ? 2.026 7.990 -23.889 1.00 83.31 138 LYS A CA 1
ATOM 1155 C C . LYS A 1 138 ? 1.989 9.105 -24.942 1.00 83.31 138 LYS A C 1
ATOM 1157 O O . LYS A 1 138 ? 2.363 8.866 -26.079 1.00 83.31 138 LYS A O 1
ATOM 1162 N N . ASP A 1 139 ? 1.547 10.295 -24.554 1.00 86.56 139 ASP A N 1
ATOM 1163 C CA . ASP A 1 139 ? 1.519 11.526 -25.357 1.00 86.56 139 ASP A CA 1
ATOM 1164 C C . ASP A 1 139 ? 2.882 12.250 -25.387 1.00 86.56 139 ASP A C 1
ATOM 1166 O O . ASP A 1 139 ? 2.958 13.404 -25.793 1.00 86.56 139 ASP A O 1
ATOM 1170 N N . ALA A 1 140 ? 3.951 11.596 -24.918 1.00 82.56 140 ALA A N 1
ATOM 1171 C CA . ALA A 1 140 ? 5.285 12.160 -24.726 1.00 82.56 140 ALA A CA 1
ATOM 1172 C C . ALA A 1 140 ? 5.375 13.312 -23.701 1.00 82.56 140 ALA A C 1
ATOM 1174 O O . ALA A 1 140 ? 6.459 13.867 -23.509 1.00 82.56 140 ALA A O 1
ATOM 1175 N N . SER A 1 141 ? 4.291 13.646 -22.986 1.00 87.12 141 SER A N 1
ATOM 1176 C CA . SER A 1 141 ? 4.330 14.665 -21.934 1.00 87.12 141 SER A CA 1
ATOM 1177 C C . SER A 1 141 ? 4.921 14.117 -20.631 1.00 87.12 141 SER A C 1
ATOM 1179 O O . SER A 1 141 ? 4.903 12.912 -20.354 1.00 87.12 141 SER A O 1
ATOM 1181 N N . TYR A 1 142 ? 5.453 15.011 -19.799 1.00 88.88 142 TYR A N 1
ATOM 1182 C CA . TYR A 1 142 ? 5.970 14.665 -18.476 1.00 88.88 142 TYR A CA 1
ATOM 1183 C C . TYR A 1 142 ? 4.890 14.823 -17.402 1.00 88.88 142 TYR A C 1
ATOM 1185 O O . TYR A 1 142 ? 3.894 15.532 -17.566 1.00 88.88 142 TYR A O 1
ATOM 1193 N N . VAL A 1 143 ? 5.061 14.115 -16.287 1.00 85.31 143 VAL A N 1
ATOM 1194 C CA . VAL A 1 143 ? 4.146 14.202 -15.136 1.00 85.31 143 VAL A CA 1
ATOM 1195 C C . VAL A 1 143 ? 4.254 15.529 -14.390 1.00 85.31 143 VAL A C 1
ATOM 1197 O O . VAL A 1 143 ? 3.261 15.977 -13.828 1.00 85.31 143 VAL A O 1
ATOM 1200 N N . ASN A 1 144 ? 5.439 16.138 -14.382 1.00 90.19 144 ASN A N 1
ATOM 1201 C CA . ASN A 1 144 ? 5.727 17.452 -13.818 1.00 90.19 144 ASN A CA 1
ATOM 1202 C C . ASN A 1 144 ? 7.080 17.971 -14.333 1.00 90.19 144 ASN A C 1
ATOM 1204 O O . ASN A 1 144 ? 7.811 17.244 -15.012 1.00 90.19 144 ASN A O 1
ATOM 1208 N N . GLU A 1 145 ? 7.407 19.219 -13.992 1.00 90.12 145 GLU A N 1
ATOM 1209 C CA . GLU A 1 145 ? 8.630 19.878 -14.465 1.00 90.12 145 GLU A CA 1
ATOM 1210 C C . GLU A 1 145 ? 9.905 19.215 -13.920 1.00 90.12 145 GLU A C 1
ATOM 1212 O O . GLU A 1 145 ? 10.839 18.981 -14.676 1.00 90.12 145 GLU A O 1
ATOM 1217 N N . GLN A 1 146 ? 9.916 18.768 -12.657 1.00 89.75 146 GLN A N 1
ATOM 1218 C CA . GLN A 1 146 ? 11.072 18.054 -12.091 1.00 89.75 146 GLN A CA 1
ATOM 1219 C C . GLN A 1 146 ? 11.391 16.760 -12.858 1.00 89.75 146 GLN A C 1
ATOM 1221 O O . GLN A 1 146 ? 12.550 16.453 -13.133 1.00 89.75 146 GLN A O 1
ATOM 1226 N N . ALA A 1 147 ? 10.367 15.991 -13.245 1.00 88.50 147 ALA A N 1
ATOM 1227 C CA . ALA A 1 147 ? 10.547 14.800 -14.070 1.00 88.50 147 ALA A CA 1
ATOM 1228 C C . ALA A 1 147 ? 11.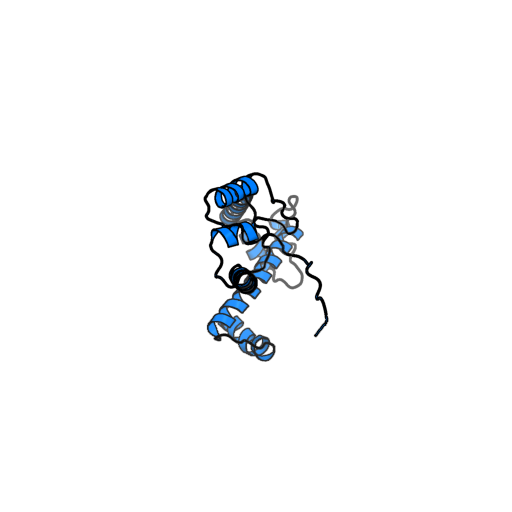140 15.152 -15.443 1.00 88.50 147 ALA A C 1
ATOM 1230 O O . ALA A 1 147 ? 11.995 14.421 -15.947 1.00 88.50 147 ALA A O 1
ATOM 1231 N N . LYS A 1 148 ? 10.702 16.272 -16.034 1.00 90.19 148 LYS A N 1
ATOM 1232 C CA . LYS A 1 148 ? 11.198 16.780 -17.318 1.00 90.19 148 LYS A CA 1
ATOM 1233 C C . LYS A 1 148 ? 12.661 17.209 -17.237 1.00 90.19 148 LYS A C 1
ATOM 1235 O O . LYS A 1 148 ? 13.428 16.844 -18.126 1.00 90.19 148 LYS A O 1
ATOM 1240 N N . GLU A 1 149 ? 13.063 17.917 -16.186 1.00 90.88 149 GLU A N 1
ATOM 1241 C CA . GLU A 1 149 ? 14.457 18.318 -15.952 1.00 90.88 149 GLU A CA 1
ATOM 1242 C C . GLU A 1 149 ? 15.373 17.093 -15.842 1.00 90.88 149 GLU A C 1
ATOM 1244 O O . GLU A 1 149 ? 16.369 16.983 -16.562 1.00 90.88 149 GLU A O 1
ATOM 1249 N N . ILE A 1 150 ? 14.988 16.111 -15.019 1.00 88.44 150 ILE A N 1
ATOM 1250 C CA . ILE A 1 150 ? 15.749 14.868 -14.849 1.00 88.44 150 ILE A CA 1
ATOM 1251 C C . ILE A 1 150 ? 15.844 14.102 -16.176 1.00 88.44 150 ILE A C 1
ATOM 1253 O O . ILE A 1 150 ? 16.935 13.681 -16.565 1.00 88.44 150 ILE A O 1
ATOM 1257 N N . CYS A 1 151 ? 14.734 13.933 -16.902 1.00 86.25 151 CYS A N 1
ATOM 1258 C CA . CYS A 1 151 ? 14.744 13.231 -18.189 1.00 86.25 151 CYS A CA 1
ATOM 1259 C C . CYS A 1 151 ? 15.604 13.955 -19.234 1.00 86.25 151 CYS A C 1
ATOM 1261 O O . CYS A 1 151 ? 16.366 13.302 -19.949 1.00 86.25 151 CYS A O 1
ATOM 1263 N N . SER A 1 152 ? 15.534 15.287 -19.277 1.00 86.19 152 SER A N 1
ATOM 1264 C CA . SER A 1 152 ? 16.366 16.118 -20.155 1.00 86.19 152 SER A CA 1
ATOM 1265 C C . SER A 1 152 ? 17.852 15.948 -19.842 1.00 86.19 152 SER A C 1
ATOM 1267 O O . SER A 1 152 ? 18.647 15.780 -20.762 1.00 86.19 152 SER A O 1
ATOM 1269 N N . SER A 1 153 ? 18.232 15.885 -18.561 1.00 87.00 153 SER A N 1
ATOM 1270 C CA . SER A 1 153 ? 19.631 15.667 -18.165 1.00 87.00 153 SER A CA 1
ATOM 1271 C C . SER A 1 153 ? 20.205 14.350 -18.709 1.00 87.00 153 SER A C 1
ATOM 1273 O O . SER A 1 153 ? 21.328 14.327 -19.208 1.00 87.00 153 SER A O 1
ATOM 1275 N N . TYR A 1 154 ? 19.412 13.271 -18.709 1.00 83.62 154 TYR A N 1
ATOM 1276 C CA . TYR A 1 154 ? 19.821 11.970 -19.247 1.00 83.62 154 TYR A CA 1
ATOM 1277 C C . TYR A 1 154 ? 19.928 11.953 -20.777 1.00 83.62 154 TYR A C 1
ATOM 1279 O O . TYR A 1 154 ? 20.732 11.193 -21.325 1.00 83.62 154 TYR A O 1
ATOM 1287 N N . ALA A 1 155 ? 19.111 12.759 -21.459 1.00 73.81 155 ALA A N 1
ATOM 1288 C CA . ALA A 1 155 ? 19.178 12.933 -22.906 1.00 73.81 155 ALA A CA 1
ATOM 1289 C C . ALA A 1 155 ? 20.427 13.736 -23.310 1.00 73.81 155 ALA A C 1
ATOM 1291 O O . ALA A 1 155 ? 21.145 13.334 -24.221 1.00 73.81 155 ALA A O 1
ATOM 1292 N N . VAL A 1 156 ? 20.730 14.819 -22.584 1.00 69.88 156 VAL A N 1
ATOM 1293 C CA . VAL A 1 156 ? 21.902 15.680 -22.825 1.00 69.88 156 VAL A CA 1
ATOM 1294 C C . VAL A 1 156 ? 23.212 14.957 -22.511 1.00 69.88 156 VAL A C 1
ATOM 1296 O O . VAL A 1 156 ? 24.180 15.091 -23.252 1.00 69.88 156 VAL A O 1
ATOM 1299 N N . SER A 1 157 ? 23.254 14.132 -21.462 1.00 68.88 157 SER A N 1
ATOM 1300 C CA . SER A 1 157 ? 24.467 13.409 -21.063 1.00 68.88 157 SER A CA 1
ATOM 1301 C C . SER A 1 157 ? 24.840 12.237 -21.990 1.00 68.88 157 SER A C 1
ATOM 1303 O O . SER A 1 157 ? 25.684 11.420 -21.622 1.00 68.88 157 SER A O 1
ATOM 1305 N N . GLY A 1 158 ? 24.166 12.066 -23.136 1.00 59.62 158 GLY A N 1
ATOM 1306 C CA . GLY A 1 158 ? 24.432 10.986 -24.096 1.00 59.62 158 GLY A CA 1
ATOM 1307 C C . GLY A 1 158 ? 24.174 9.572 -23.555 1.00 59.62 158 GLY A C 1
ATOM 1308 O O . GLY A 1 158 ? 24.547 8.582 -24.182 1.00 59.62 158 GLY A O 1
ATOM 1309 N N . LEU A 1 159 ? 23.518 9.441 -22.393 1.00 58.38 159 LEU A N 1
ATOM 1310 C CA . LEU A 1 159 ? 23.170 8.140 -21.803 1.00 58.38 159 LEU A CA 1
ATOM 1311 C C . LEU A 1 159 ? 22.017 7.455 -22.551 1.00 58.38 159 LEU A C 1
ATOM 1313 O O . LEU A 1 159 ? 21.749 6.266 -22.332 1.00 58.38 15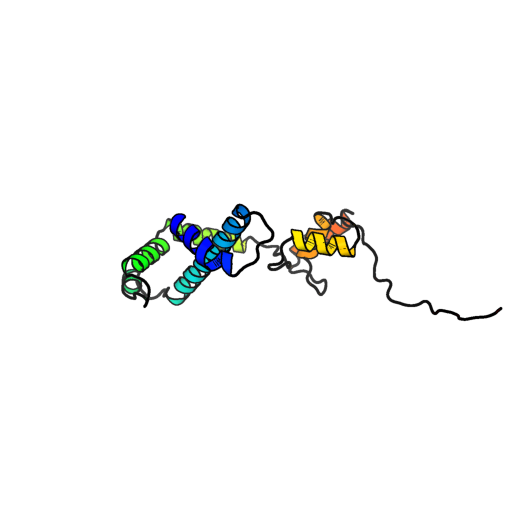9 LEU A O 1
ATOM 1317 N N . VAL A 1 160 ? 21.368 8.201 -23.446 1.00 56.28 160 VAL A N 1
ATOM 1318 C CA . VAL A 1 160 ? 20.314 7.761 -24.348 1.00 56.28 160 VAL A CA 1
ATOM 1319 C C . VAL A 1 160 ? 20.627 8.317 -25.738 1.00 56.28 160 VAL A C 1
ATOM 1321 O O . VAL A 1 160 ? 20.434 9.500 -25.990 1.00 56.28 160 VAL A O 1
ATOM 1324 N N . SER A 1 161 ? 21.128 7.483 -26.650 1.00 47.03 161 SER A N 1
ATOM 1325 C CA . SER A 1 161 ? 21.194 7.864 -28.064 1.00 47.03 161 SER A CA 1
ATOM 1326 C C . SER A 1 161 ? 19.765 7.955 -28.616 1.00 47.03 161 SER A C 1
ATOM 1328 O O . SER A 1 161 ? 18.976 7.038 -28.346 1.00 47.03 161 SER A O 1
ATOM 1330 N N . PRO A 1 162 ? 19.408 9.004 -29.381 1.00 39.72 162 PRO A N 1
ATOM 1331 C CA . PRO A 1 162 ? 18.125 9.063 -30.065 1.00 39.72 162 PRO A CA 1
ATOM 1332 C C . PRO A 1 162 ? 18.103 7.935 -31.095 1.00 39.72 162 PRO A C 1
ATOM 1334 O O . PRO A 1 162 ? 18.738 8.005 -32.142 1.00 39.72 162 PRO A O 1
ATOM 1337 N N . THR A 1 163 ? 17.437 6.833 -30.766 1.00 43.53 163 THR A N 1
ATOM 1338 C CA . THR A 1 163 ? 17.260 5.732 -31.707 1.00 43.53 163 THR A CA 1
ATOM 1339 C C . THR A 1 163 ? 16.068 6.079 -32.585 1.00 43.53 163 THR A C 1
ATOM 1341 O O . THR A 1 163 ? 14.929 6.052 -32.136 1.00 43.53 163 THR A O 1
ATOM 1344 N N . ASN A 1 164 ? 16.400 6.472 -33.816 1.00 32.97 164 ASN A N 1
ATOM 1345 C CA . ASN A 1 164 ? 15.575 6.538 -35.019 1.00 32.97 164 ASN A CA 1
ATOM 1346 C C . ASN A 1 164 ? 14.129 7.014 -34.845 1.00 32.97 164 ASN A C 1
ATOM 1348 O O . ASN A 1 164 ? 13.188 6.242 -34.656 1.00 32.97 164 ASN A O 1
ATOM 1352 N N . THR A 1 165 ? 13.946 8.306 -35.100 1.00 34.78 165 THR A N 1
ATOM 1353 C CA . THR A 1 165 ? 12.723 8.844 -35.686 1.00 34.78 165 THR A CA 1
ATOM 1354 C C . THR A 1 165 ? 12.298 7.975 -36.875 1.00 34.78 165 THR A C 1
ATOM 1356 O O . THR A 1 165 ? 12.942 7.952 -37.918 1.00 34.78 165 THR A O 1
ATOM 1359 N N . ARG A 1 166 ? 11.197 7.244 -36.689 1.00 39.47 166 ARG A N 1
ATOM 1360 C CA . ARG A 1 166 ? 10.077 7.142 -37.632 1.00 39.47 166 ARG A CA 1
ATOM 1361 C C . ARG A 1 166 ? 10.479 7.227 -39.116 1.00 39.47 166 ARG A C 1
ATOM 1363 O O . ARG A 1 166 ? 10.396 8.294 -39.713 1.00 39.47 166 ARG A O 1
ATOM 1370 N N . ARG A 1 167 ? 10.795 6.092 -39.746 1.00 33.78 167 ARG A N 1
ATOM 1371 C CA . ARG A 1 167 ? 10.684 5.964 -41.209 1.00 33.78 167 ARG A CA 1
ATOM 1372 C C . ARG A 1 167 ? 9.377 5.249 -41.541 1.00 33.78 167 ARG A C 1
ATOM 1374 O O . ARG A 1 167 ? 9.348 4.051 -41.793 1.00 33.78 167 ARG A O 1
ATOM 1381 N N . SER A 1 168 ? 8.277 5.996 -41.478 1.00 33.91 168 SER A N 1
ATOM 1382 C CA . SER A 1 168 ? 7.055 5.615 -42.183 1.00 33.91 168 SER A CA 1
ATOM 1383 C C . SER A 1 168 ? 7.251 5.920 -43.669 1.00 33.91 168 SER A C 1
ATOM 1385 O O . SER A 1 168 ? 7.530 7.060 -44.019 1.00 33.91 168 SER A O 1
ATOM 1387 N N . SER A 1 169 ? 7.099 4.870 -44.483 1.00 38.28 169 SER A N 1
ATOM 1388 C CA . SER A 1 169 ? 6.509 4.841 -45.833 1.00 38.28 169 SER A CA 1
ATOM 1389 C C . SER A 1 169 ? 7.004 5.827 -46.900 1.00 38.28 169 SER A C 1
ATOM 1391 O O . SER A 1 169 ? 6.749 7.024 -46.820 1.00 38.28 169 SER A O 1
ATOM 1393 N N . GLY A 1 170 ? 7.545 5.270 -47.989 1.00 39.53 170 GLY A N 1
ATOM 1394 C CA . GLY A 1 170 ? 7.589 5.942 -49.288 1.00 39.53 170 GLY A CA 1
ATOM 1395 C C . GLY A 1 170 ? 8.764 5.516 -50.161 1.00 39.53 170 GLY A C 1
ATOM 1396 O O . GLY A 1 170 ? 9.719 6.269 -50.295 1.00 39.53 170 GLY A O 1
ATOM 1397 N N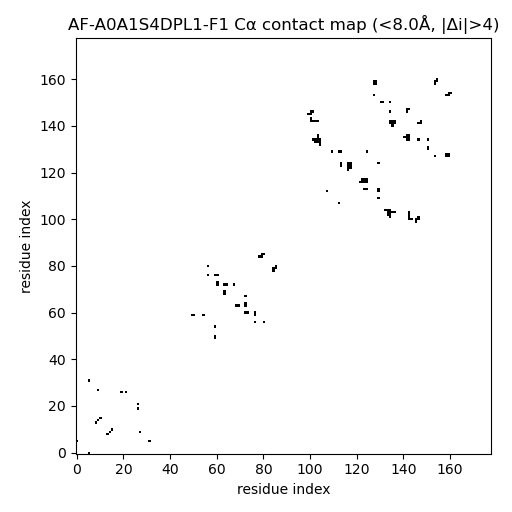 . ALA A 1 171 ? 8.706 4.325 -50.753 1.00 30.59 171 ALA A N 1
ATOM 1398 C CA . ALA A 1 171 ? 9.443 4.036 -51.980 1.00 30.59 171 ALA A CA 1
ATOM 1399 C C . ALA A 1 171 ? 8.641 3.004 -52.773 1.00 30.59 171 ALA A C 1
ATOM 1401 O O . ALA A 1 171 ? 8.525 1.844 -52.383 1.00 30.59 171 ALA A O 1
ATOM 1402 N N . SER A 1 172 ? 8.002 3.504 -53.820 1.00 37.53 172 SER A N 1
ATOM 1403 C CA . SER A 1 172 ? 7.256 2.773 -54.830 1.00 37.53 172 SER A CA 1
ATOM 1404 C C . SER A 1 172 ? 8.131 1.699 -55.475 1.00 37.53 172 SER A C 1
ATOM 1406 O O . SER A 1 172 ? 9.272 1.976 -55.841 1.00 37.53 172 SER A O 1
ATOM 1408 N N . ASN A 1 173 ? 7.581 0.500 -55.657 1.00 34.62 173 ASN A N 1
ATOM 1409 C CA . ASN A 1 173 ? 8.105 -0.454 -56.630 1.00 34.62 173 ASN A CA 1
ATOM 1410 C C . ASN A 1 173 ? 7.923 0.131 -58.039 1.00 34.62 173 ASN A C 1
ATOM 1412 O O . ASN A 1 173 ? 6.805 0.547 -58.355 1.00 34.62 173 ASN A O 1
ATOM 1416 N N . PRO A 1 174 ? 8.935 0.092 -58.914 1.00 36.44 174 PRO A N 1
ATOM 1417 C CA . PRO A 1 174 ? 8.712 -0.006 -60.339 1.00 36.44 174 PRO A CA 1
ATOM 1418 C C . PRO A 1 174 ? 8.813 -1.480 -60.746 1.00 36.44 174 PRO A C 1
ATOM 1420 O O . PRO A 1 174 ? 9.855 -2.118 -60.601 1.00 36.44 174 PRO A O 1
ATOM 1423 N N . SER A 1 175 ? 7.693 -2.012 -61.219 1.00 36.31 175 SER A N 1
ATOM 1424 C CA . SER A 1 175 ? 7.643 -3.178 -62.094 1.00 36.31 175 SER A CA 1
ATOM 1425 C C . SER A 1 175 ? 8.284 -2.856 -63.451 1.00 36.31 175 SER A C 1
ATOM 1427 O O . SER A 1 175 ? 8.052 -1.773 -63.984 1.00 36.31 175 SER A O 1
ATOM 1429 N N . ASP A 1 176 ? 9.014 -3.844 -63.969 1.00 37.44 176 ASP A N 1
ATOM 1430 C CA . ASP A 1 176 ? 9.234 -4.228 -65.372 1.00 37.44 176 ASP A CA 1
ATOM 1431 C C . ASP A 1 176 ? 9.811 -3.226 -66.392 1.00 37.44 176 ASP A C 1
ATOM 1433 O O . ASP A 1 176 ? 9.191 -2.227 -66.751 1.00 37.44 176 ASP A O 1
ATOM 1437 N N . ASN A 1 177 ? 10.979 -3.580 -66.954 1.00 35.03 177 ASN A N 1
ATOM 1438 C CA . ASN A 1 177 ? 11.141 -3.921 -68.383 1.00 35.03 177 ASN A CA 1
ATOM 1439 C C . ASN A 1 177 ? 12.620 -4.175 -68.740 1.00 35.03 177 ASN A C 1
ATOM 1441 O O . ASN A 1 177 ? 13.399 -3.227 -68.842 1.00 35.03 177 ASN A O 1
ATOM 1445 N N . HIS A 1 178 ? 12.992 -5.445 -68.933 1.00 37.34 178 HIS A N 1
ATOM 1446 C CA . HIS A 1 178 ? 13.469 -6.039 -70.199 1.00 37.34 178 HIS A CA 1
ATOM 1447 C C . HIS A 1 178 ? 14.054 -7.435 -69.971 1.00 37.34 178 HIS A C 1
ATOM 1449 O O . HIS A 1 178 ? 14.856 -7.599 -69.026 1.00 37.34 178 HIS A O 1
#

Foldseek 3Di:
DDPVVLVVCCVPPVVVVDDDPDDVVVVSVVVVVVVVVVVVVVLVVVCVVQDDPVDDLVRSLVPDDDPDDSVRSNVSSCCCPPPVNVVVVVVVVVVVVVPPQAWQQPPDDLVVVQVVVCVVPVDGDDPLRSLLVGQADPVRDGPDVVSVVVNVVCVVVVVDDPDDDDPPDDDDDDDDDD

Solvent-accessible surface area (backbone atoms only — not comparable to full-atom values): 10967 Å² total; per-residue (Å²): 129,61,66,68,61,51,51,50,47,40,60,76,56,46,52,80,77,50,93,72,97,60,61,66,70,63,49,52,55,50,52,52,49,53,52,52,50,52,51,51,52,51,54,52,52,50,46,64,77,64,61,50,93,90,55,53,73,66,60,51,52,69,64,62,53,92,96,52,55,64,66,60,49,39,51,50,52,52,51,62,68,33,64,71,47,45,52,51,52,51,51,53,51,54,54,53,70,66,59,79,68,68,69,62,49,74,89,66,56,67,70,60,52,44,51,53,49,20,70,75,67,75,42,81,67,49,73,58,50,52,48,45,66,26,39,34,44,96,86,71,44,57,83,44,68,70,42,42,54,57,49,48,51,42,48,72,68,61,66,40,74,88,80,70,83,79,83,77,84,87,78,83,84,81,80,88,91,134

Mean predicted aligned error: 10.67 Å

InterPro domains:
  IPR004252 Probable transposase, Ptta/En/Spm, plant [PF03004] (71-155)

Organism: Nicotiana tabacum (NCBI:txid4097)

=== Feature glossary ===
Key to the feature types in this record:

Secondary structure (8-state, DSSP). Secondary structure is the local,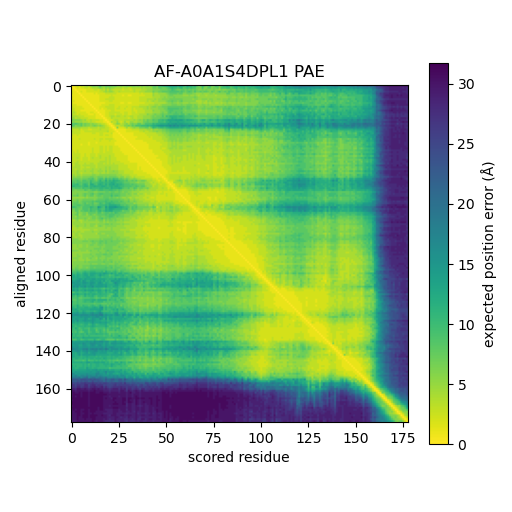 repeating backbone conformation. DSSP classifies it into eight states by reading the hydrogen-bond network: three helix types (H, G, I), two β types (E, B), two non-regular types (T, S), and unstructured coil (-).

Backbone torsions (φ/ψ). Backbone dihedral angles. Every residue except chain termini has a φ (preceding-C → N → Cα → C) and a ψ (N → Cα → C → next-N). They are reported in degrees following the IUPAC sign convention. Secondary structure is essentially a statement about which (φ, ψ) basin each residue occupies.

Predicted aligned error. Predicted Aligned Error (PAE) is an AlphaFold confidence matrix: entry (i, j) is the expected error in the position of residue j, in ångströms, when the prediction is superimposed on the true structure at residue i. Low PAE within a block of residues means that block is internally rigid and well-predicted; high PAE between two blocks means their relative placement is uncertain even if each block individually is confident.

B-factor. B-factor (Debye–Waller factor) reflects atomic displacement in the crystal lattice. It is an experimental observable (units Å²), not a prediction; low values mean the atom is pinned down, high values mean it moves or is heterogeneous across the crystal.

Secondary structure (3-state, P-SEA). Three-state secondary structure (P-SEA) collapses the eight DSSP classes into helix (a), strand (b), and coil (c). P-SEA assigns these from Cα geometry alone — distances and angles — without requiring backbone oxygens, so it works on any Cα trace.

Sequence. Primary structure: the covalent order of the twenty standard amino acids along the backbone. Two proteins with the same sequence will (almost always) fold to the same structure; two with 30% identity often share a fold but not the details.

pLDDT. pLDDT is the predicted lDDT-Cα score: AlphaFold's confidence that the local environment of each residue (all inter-atomic distances within 15 Å) is correctly placed. It is a per-residue number between 0 and 100, with higher meaning more reliable.

InterPro / GO / CATH / organism. Functional annotations link the protein to curated databases. InterPro entries identify conserved domains and families by matching the sequence against member-database signatures (Pfam, PROSITE, CDD, …). Gene Ontology (GO) terms describe molecular function, biological process, and cellular component in a controlled vocabulary. CATH places the structure in a hierarchical fold classification (Class/Architecture/Topology/Homologous-superfamily). The organism is the source species.

Contact-map, Ramachandran, and PAE plots. Three diagnostic plots accompany the record. The Cα contact map visualizes the tertiary structure as a 2D adjacency matrix (8 Å cutoff, sequence-local contacts suppressed). The Ramachandran plot shows the distribution of backbone (φ, ψ) torsions, with points in the α and β basins reflecting secondary structure content. The PAE plot shows AlphaFold's inter-residue confidence as a color matrix.

mmCIF coordinates. The mmCIF table is the protein's shape written out atom by atom. For each backbone N, Cα, C, and carbonyl O, it records an (x, y, z) coordinate triple in Å plus the residue type, chain letter, and residue number.

Radius of gyration, Cα contacts, bounding box. Three whole-structure scalars: the radius of gyration (RMS distance of Cα from centroid, in Å), the count of Cα–Cα contacts (pairs closer than 8 Å and separated by more than four residues in sequenc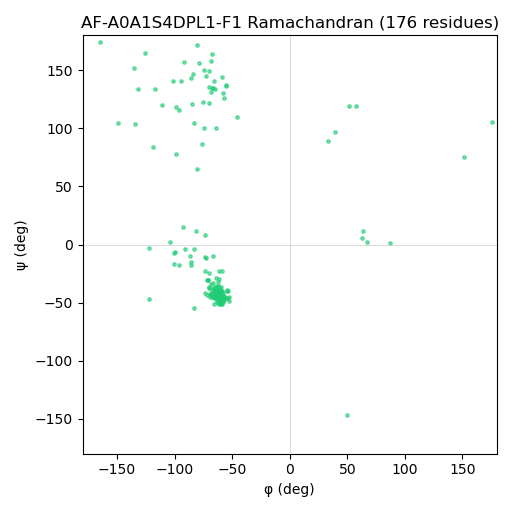e — i.e. tertiary, not local, contacts), and the bounding-box dimensions. Together they distinguish compact globular folds from extended fibres or disordered chains.

Foldseek 3Di. The Foldseek 3Di string encodes local tertiary geometry as a 20-letter alphabet — one character per residue — derived from the relative positions of nearby Cα atoms. Unlike the amino-acid sequence, 3Di is a direct function of the 3D structure, so two proteins with the same fold have similar 3Di strings even at low sequence identity.

Rendered structure images. Six rendered views show the 3D structure from the faces of a cube — i.e. along ±x, ±y, ±z. Rendering representation is drawn randomly per protein from cartoon (secondary-structure ribbons), sticks (backbone bonds), or molecular surface; coloring is either N→C rainbow (blue at the N-terminus through red at the C-terminus) or one color per chain.

Nearest PDB structures. The Foldseek neighbor list gives the closest experimentally determined structures in the PDB, ranked by structural alignment. TM-score near 1 means near-identical fold; near 0.3 means only rough topology match. This is how one finds what a novel AlphaFold prediction most resembles in the solved-structure universe.

Solvent-accessible surface area. SASA measures how much of the protein is reachable by solvent. It is computed by rolling a water-sized probe over the atomic surface and summing the exposed area (Å²). Per-residue SASA distinguishes core (buried, low SASA) from surface (exposed, high SASA) residues; total SASA is a whole-molecule size measure.